Protein AF-A0A520FF09-F1 (afdb_monomer_lite)

Sequence (190 aa):
MNAVQNDHFDSTTARAWGTFTENLHAHLRSLPMRDYITVTAAQASPGERGLRPYIDIAATRDGALVSIASLPSLLYPQAPESVTLDVQLLDFGWLDRGKPVADGSVIDLTRTDSRADAALVAEMVTRAFRELWNVPHPSFLSVWGVAADGAASGPIDLQRGIVGVRSSTAGDGRVDSTPTDPPFDITDVP

Foldseek 3Di:
DDPVVVVVVVVVQVVLLVLLLVLQLVCLLVPDAQKKKKKWFADDDPPCPQLTWIKMWHQHPVRKIKIKTFQQCSNCVPDPCSVVLNVVLVVLPQPAFDDQDPVRDGGIGMDIGHSVCSSSVSVSVSCCVCPSVVRRHCVRMWMWMADNVRPDIGTDDSSDHPPDPPPPPDPDDDPPDDDDDDDDDDDDDD

Structure (mmCIF, N/CA/C/O backbone):
data_AF-A0A520FF09-F1
#
_entry.id   AF-A0A520FF09-F1
#
loop_
_atom_site.group_PDB
_atom_site.id
_atom_site.type_symbol
_atom_site.label_atom_id
_atom_site.label_alt_id
_atom_site.label_comp_id
_atom_site.label_asym_id
_atom_site.label_entity_id
_atom_site.label_seq_id
_atom_site.pdbx_PDB_ins_code
_atom_site.Cartn_x
_atom_site.Cartn_y
_atom_site.Cartn_z
_atom_site.occupancy
_atom_site.B_iso_or_equiv
_atom_site.auth_seq_id
_atom_site.auth_comp_id
_atom_site.auth_asym_id
_atom_site.auth_atom_id
_atom_site.pdbx_PDB_model_num
ATOM 1 N N . MET A 1 1 ? 23.360 -23.225 -12.255 1.00 52.53 1 MET A N 1
ATOM 2 C CA . MET A 1 1 ? 22.331 -23.201 -11.193 1.00 52.53 1 MET A CA 1
ATOM 3 C C . MET A 1 1 ? 21.241 -24.171 -11.605 1.00 52.53 1 MET A C 1
ATOM 5 O O . MET A 1 1 ? 20.800 -24.089 -12.743 1.00 52.53 1 MET A O 1
ATOM 9 N N . ASN A 1 2 ? 20.922 -25.150 -10.756 1.00 64.31 2 ASN A N 1
ATOM 10 C CA . ASN A 1 2 ? 19.998 -26.246 -11.083 1.00 64.31 2 ASN A CA 1
ATOM 11 C C . ASN A 1 2 ? 18.550 -25.863 -10.746 1.00 64.31 2 ASN A C 1
ATOM 13 O O . ASN A 1 2 ? 18.331 -25.179 -9.751 1.00 64.31 2 ASN A O 1
ATOM 17 N N . ALA A 1 3 ? 17.580 -26.363 -11.520 1.00 68.75 3 ALA A N 1
ATOM 18 C CA . ALA A 1 3 ? 16.143 -26.079 -11.376 1.00 68.75 3 ALA A CA 1
ATOM 19 C C . ALA A 1 3 ? 15.621 -26.194 -9.927 1.00 68.75 3 ALA A C 1
ATOM 21 O O . ALA A 1 3 ? 14.926 -25.308 -9.455 1.00 68.75 3 ALA A O 1
ATOM 22 N N . VAL A 1 4 ? 16.088 -27.193 -9.171 1.00 69.38 4 VAL A N 1
ATOM 23 C CA . VAL A 1 4 ? 15.715 -27.414 -7.758 1.00 69.38 4 VAL A CA 1
ATOM 24 C C . VAL A 1 4 ? 16.095 -26.242 -6.834 1.00 69.38 4 VAL A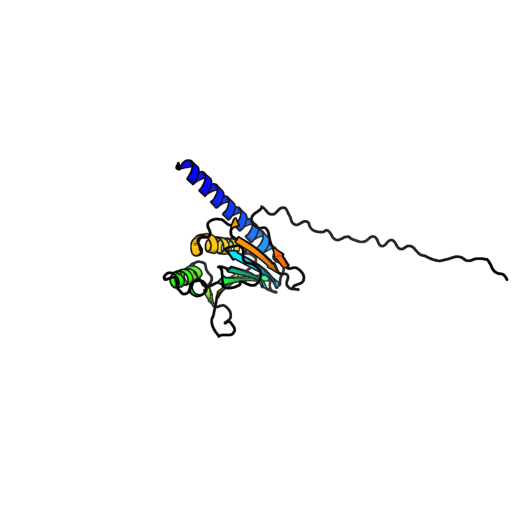 C 1
ATOM 26 O O . VAL A 1 4 ? 15.400 -25.971 -5.858 1.00 69.38 4 VAL A O 1
ATOM 29 N N . GLN A 1 5 ? 17.196 -25.535 -7.116 1.00 64.75 5 GLN A N 1
ATOM 30 C CA . GLN A 1 5 ? 17.595 -24.353 -6.338 1.00 64.75 5 GLN A CA 1
ATOM 31 C C . GLN A 1 5 ? 16.705 -23.144 -6.649 1.00 64.75 5 GLN A C 1
ATOM 33 O O . GLN A 1 5 ? 16.405 -22.378 -5.735 1.00 64.75 5 GLN A O 1
ATOM 38 N N . ASN A 1 6 ? 16.263 -23.003 -7.903 1.00 66.69 6 ASN A N 1
ATOM 39 C CA . ASN A 1 6 ? 15.332 -21.949 -8.306 1.00 66.69 6 ASN A CA 1
ATOM 40 C C . ASN A 1 6 ? 13.947 -22.199 -7.691 1.00 66.69 6 ASN A C 1
ATOM 42 O O . ASN A 1 6 ? 13.410 -21.308 -7.046 1.00 66.69 6 ASN A O 1
ATOM 46 N N . ASP A 1 7 ? 13.445 -23.437 -7.742 1.00 67.50 7 ASP A N 1
ATOM 47 C CA . ASP A 1 7 ? 12.151 -23.804 -7.148 1.00 67.50 7 ASP A CA 1
ATOM 48 C C . ASP A 1 7 ? 12.117 -23.553 -5.627 1.00 67.50 7 ASP A C 1
ATOM 50 O O . ASP A 1 7 ? 11.131 -23.060 -5.071 1.00 67.50 7 ASP A O 1
ATOM 54 N N . HIS A 1 8 ? 13.216 -23.855 -4.924 1.00 70.44 8 HIS A N 1
ATOM 55 C CA . HIS A 1 8 ? 13.315 -23.590 -3.489 1.00 70.44 8 HIS A CA 1
ATOM 56 C C . HIS A 1 8 ? 13.336 -22.086 -3.175 1.00 70.44 8 HIS A C 1
ATOM 58 O O . HIS A 1 8 ? 12.662 -21.642 -2.239 1.00 70.44 8 HIS A O 1
ATOM 64 N N . PHE A 1 9 ? 14.066 -21.297 -3.966 1.00 70.62 9 PHE A N 1
ATOM 65 C CA . PHE A 1 9 ? 14.103 -19.841 -3.832 1.00 70.62 9 PHE A CA 1
ATOM 66 C C . PHE A 1 9 ? 12.728 -19.211 -4.098 1.00 70.62 9 PHE A C 1
ATOM 68 O O . PHE A 1 9 ? 12.257 -18.402 -3.293 1.00 70.62 9 PHE A O 1
ATOM 75 N N . ASP A 1 10 ? 12.046 -19.648 -5.154 1.00 77.31 10 ASP A N 1
ATOM 76 C CA . ASP A 1 10 ? 10.718 -19.162 -5.525 1.00 77.31 10 ASP A CA 1
ATOM 77 C C . ASP A 1 10 ? 9.682 -19.513 -4.450 1.00 77.31 10 ASP A C 1
ATOM 79 O O . ASP A 1 10 ? 8.904 -18.655 -4.031 1.00 77.31 10 ASP A O 1
ATOM 83 N N . SER A 1 11 ? 9.731 -20.733 -3.900 1.00 81.31 11 SER A N 1
ATOM 84 C CA . SER A 1 11 ? 8.848 -21.139 -2.796 1.00 81.31 11 SER A CA 1
ATOM 85 C C . SER A 1 11 ? 9.087 -20.334 -1.510 1.00 81.31 11 SER A C 1
ATOM 87 O O . SER A 1 11 ? 8.140 -19.988 -0.800 1.00 81.31 11 SER A O 1
ATOM 89 N N . THR A 1 12 ? 10.343 -19.983 -1.222 1.00 89.00 12 THR A N 1
ATOM 90 C CA . THR A 1 12 ? 10.709 -19.183 -0.045 1.00 89.00 12 THR A CA 1
ATOM 91 C C . THR A 1 12 ? 10.238 -17.741 -0.204 1.00 89.00 12 THR A C 1
ATOM 93 O O . THR A 1 12 ? 9.636 -17.181 0.712 1.00 89.00 12 THR A O 1
ATOM 96 N N . THR A 1 13 ? 10.438 -17.164 -1.389 1.00 90.56 13 THR A N 1
ATOM 97 C CA . THR A 1 13 ? 9.981 -15.812 -1.727 1.00 90.56 13 THR A CA 1
ATOM 98 C C . THR A 1 13 ? 8.456 -15.720 -1.716 1.00 90.56 13 THR A C 1
ATOM 100 O O . THR A 1 13 ? 7.897 -14.797 -1.124 1.00 90.56 13 THR A O 1
ATOM 103 N N . ALA A 1 14 ? 7.761 -16.708 -2.289 1.00 92.94 14 ALA A N 1
ATOM 104 C CA . ALA A 1 14 ? 6.303 -16.788 -2.247 1.00 92.94 14 ALA A CA 1
ATOM 105 C C . ALA A 1 14 ? 5.779 -16.858 -0.805 1.00 92.94 14 ALA A C 1
ATOM 107 O O . ALA A 1 14 ? 4.838 -16.146 -0.451 1.00 92.94 14 ALA A O 1
ATOM 108 N N . ARG A 1 15 ? 6.428 -17.654 0.054 1.00 94.25 15 ARG A N 1
ATOM 109 C CA . ARG A 1 15 ? 6.084 -17.733 1.478 1.00 94.25 15 ARG A CA 1
ATOM 110 C C . ARG A 1 15 ? 6.292 -16.404 2.197 1.00 94.25 15 ARG A C 1
ATOM 112 O O . ARG A 1 15 ? 5.445 -16.022 2.996 1.00 94.25 15 ARG A O 1
ATOM 119 N N . ALA A 1 16 ? 7.388 -15.699 1.923 1.00 94.88 16 ALA A N 1
ATOM 120 C CA . ALA A 1 16 ? 7.651 -14.398 2.530 1.00 94.88 16 ALA A CA 1
ATOM 121 C C . ALA A 1 16 ? 6.572 -13.369 2.160 1.00 94.88 16 ALA A C 1
ATOM 123 O O . ALA A 1 16 ? 6.078 -12.661 3.038 1.00 94.88 16 ALA A O 1
ATOM 124 N N . TRP A 1 17 ? 6.159 -13.325 0.889 1.00 96.50 17 TRP A N 1
ATOM 125 C CA . TRP A 1 17 ? 5.044 -12.483 0.446 1.00 96.50 17 TRP A CA 1
ATOM 126 C C . TRP A 1 17 ? 3.718 -12.865 1.112 1.00 96.50 17 TRP A C 1
ATOM 128 O O . TRP A 1 17 ? 2.976 -11.975 1.525 1.00 96.50 17 TRP A O 1
ATOM 138 N N . GLY A 1 18 ? 3.443 -14.163 1.274 1.00 96.81 18 GLY A N 1
ATOM 139 C CA . GLY A 1 18 ? 2.276 -14.650 2.018 1.00 96.81 18 GLY A CA 1
ATOM 140 C C . GLY A 1 18 ? 2.260 -14.147 3.463 1.00 96.81 18 GLY A C 1
ATOM 141 O O . GLY A 1 18 ? 1.301 -13.499 3.873 1.00 96.81 18 GLY A O 1
ATOM 142 N N . THR A 1 19 ? 3.365 -14.330 4.194 1.00 96.38 19 THR A N 1
ATOM 143 C CA . THR A 1 19 ? 3.517 -13.838 5.576 1.00 96.38 19 THR A CA 1
ATOM 144 C C . THR A 1 19 ? 3.313 -12.325 5.671 1.00 96.38 19 THR A C 1
ATOM 146 O O . THR A 1 19 ? 2.587 -11.854 6.544 1.00 96.38 19 THR A O 1
ATOM 149 N N . PHE A 1 20 ? 3.924 -11.553 4.765 1.00 97.06 20 PHE A N 1
ATOM 150 C CA . PHE A 1 20 ? 3.745 -10.101 4.726 1.00 97.06 20 PHE A CA 1
ATOM 151 C C . PHE A 1 20 ? 2.273 -9.718 4.521 1.00 97.06 20 PHE A C 1
ATOM 153 O O . PHE A 1 20 ? 1.758 -8.863 5.238 1.00 97.06 20 PHE A O 1
ATOM 160 N N . THR A 1 21 ? 1.585 -10.385 3.589 1.00 97.94 21 THR A N 1
ATOM 161 C CA . THR A 1 21 ? 0.167 -10.134 3.279 1.00 97.94 21 THR A CA 1
ATOM 162 C C . THR A 1 21 ? -0.726 -10.417 4.484 1.00 97.94 21 THR A C 1
ATOM 164 O O . THR A 1 21 ? -1.555 -9.586 4.854 1.00 97.94 21 THR A O 1
ATOM 167 N N . GLU A 1 22 ? -0.542 -11.571 5.128 1.00 97.62 22 GLU A N 1
ATOM 168 C CA . GLU A 1 22 ? -1.314 -11.979 6.307 1.00 97.62 22 GLU A CA 1
ATOM 169 C C . GLU A 1 22 ? -1.114 -11.007 7.474 1.00 97.62 22 GLU A C 1
ATOM 171 O O . GLU A 1 22 ? -2.081 -10.576 8.111 1.00 97.62 22 GLU A O 1
ATOM 176 N N . ASN A 1 23 ? 0.135 -10.611 7.721 1.00 97.31 23 ASN A N 1
ATOM 177 C CA . ASN A 1 23 ? 0.469 -9.664 8.774 1.00 97.31 23 ASN A CA 1
ATOM 178 C C . ASN A 1 23 ? -0.093 -8.266 8.486 1.00 97.31 23 ASN A C 1
ATOM 180 O O . ASN A 1 23 ? -0.628 -7.623 9.391 1.00 97.31 23 ASN A O 1
ATOM 184 N N . LEU A 1 24 ? -0.014 -7.802 7.235 1.00 97.69 24 LEU A N 1
ATOM 185 C CA . LEU A 1 24 ? -0.603 -6.532 6.819 1.00 97.69 24 LEU A CA 1
ATOM 186 C C . LEU A 1 24 ? -2.121 -6.549 7.004 1.00 97.69 24 LEU A C 1
ATOM 188 O O . LEU A 1 24 ? -2.664 -5.629 7.608 1.00 97.69 24 LEU A O 1
ATOM 192 N N . HIS A 1 25 ? -2.805 -7.609 6.572 1.00 97.56 25 HIS A N 1
ATOM 193 C CA . HIS A 1 25 ? -4.241 -7.774 6.796 1.00 97.56 25 HIS A CA 1
ATOM 194 C C . HIS A 1 25 ? -4.589 -7.693 8.289 1.00 97.56 25 HIS A C 1
ATOM 196 O O . HIS A 1 25 ? -5.450 -6.899 8.683 1.00 97.56 25 HIS A O 1
ATOM 202 N N . ALA A 1 26 ? -3.912 -8.477 9.131 1.00 96.50 26 ALA A N 1
ATOM 203 C CA . ALA A 1 26 ? -4.151 -8.470 10.570 1.00 96.50 26 ALA A CA 1
ATOM 204 C C . ALA A 1 26 ? -3.927 -7.075 11.177 1.00 96.50 26 ALA A C 1
ATOM 206 O O . ALA A 1 26 ? -4.746 -6.616 11.976 1.00 96.50 26 ALA A O 1
ATOM 207 N N . HIS A 1 27 ? -2.876 -6.375 10.741 1.00 96.19 27 HIS A N 1
ATOM 208 C CA . HIS A 1 27 ? -2.596 -5.012 11.168 1.00 96.19 27 HIS A CA 1
ATOM 209 C C . HIS A 1 27 ? -3.714 -4.044 10.754 1.00 96.19 27 HIS A C 1
ATOM 211 O O . HIS A 1 27 ? -4.285 -3.381 11.620 1.00 96.19 27 HIS A O 1
ATOM 217 N N . LEU A 1 28 ? -4.102 -4.024 9.473 1.00 96.38 28 LEU A N 1
ATOM 218 C CA . LEU A 1 28 ? -5.152 -3.150 8.932 1.00 96.38 28 LEU A CA 1
ATOM 219 C C . LEU A 1 28 ? -6.512 -3.364 9.605 1.00 96.38 28 LEU A C 1
ATOM 221 O O . LEU A 1 28 ? -7.234 -2.405 9.878 1.00 96.38 28 LEU A O 1
ATOM 225 N N . ARG A 1 29 ? -6.850 -4.614 9.934 1.00 96.06 29 ARG A N 1
ATOM 226 C CA . ARG A 1 29 ? -8.082 -4.949 10.660 1.00 96.06 29 ARG A CA 1
ATOM 227 C C . ARG A 1 29 ? -8.113 -4.328 12.061 1.00 96.06 29 ARG A C 1
ATOM 229 O O . ARG A 1 29 ? -9.187 -3.986 12.554 1.00 96.06 29 ARG A O 1
ATOM 236 N N . SER A 1 30 ? -6.948 -4.195 12.692 1.00 94.31 30 SER A N 1
ATOM 237 C CA . SER A 1 30 ? -6.777 -3.624 14.034 1.00 94.31 30 SER A CA 1
ATOM 238 C C . SER A 1 30 ? -6.332 -2.160 14.052 1.00 94.31 30 SER A C 1
ATOM 240 O O . SER A 1 30 ? -6.184 -1.603 15.137 1.00 94.31 30 SER A O 1
ATOM 242 N N . LEU A 1 31 ? -6.118 -1.541 12.885 1.00 94.38 31 LEU A N 1
ATOM 243 C CA . LEU A 1 31 ? -5.562 -0.194 12.780 1.00 94.38 31 LEU A CA 1
ATOM 244 C C . LEU A 1 31 ? -6.486 0.811 13.496 1.00 94.38 31 LEU A C 1
ATOM 246 O O . LEU A 1 31 ? -7.662 0.923 13.108 1.00 94.38 31 LEU A O 1
ATOM 250 N N . PRO A 1 32 ? -6.003 1.524 14.533 1.00 94.06 32 PRO A N 1
ATOM 251 C CA . PRO A 1 32 ? -6.827 2.473 15.267 1.00 94.06 32 PRO A CA 1
ATOM 252 C C . PRO A 1 32 ? -7.357 3.586 14.363 1.00 94.06 32 PRO A C 1
ATOM 254 O O . PRO A 1 32 ? -6.762 3.940 13.349 1.00 94.06 32 PRO A O 1
ATOM 257 N N . MET A 1 33 ? -8.517 4.143 14.708 1.00 93.88 33 MET A N 1
ATOM 258 C CA . MET A 1 33 ? -9.104 5.238 13.934 1.00 93.88 33 MET A CA 1
ATOM 259 C C . MET A 1 33 ? -8.167 6.443 13.909 1.00 93.88 33 MET A C 1
ATOM 261 O O . MET A 1 33 ? -7.680 6.863 14.955 1.00 93.88 33 MET A O 1
ATOM 265 N N . ARG A 1 34 ? -8.032 7.058 12.731 1.00 92.56 34 ARG A N 1
ATOM 266 C CA . ARG A 1 34 ? -7.169 8.211 12.426 1.00 92.56 34 ARG A CA 1
ATOM 267 C C . ARG A 1 34 ? -5.667 7.914 12.415 1.00 92.56 34 ARG A C 1
ATOM 269 O O . ARG A 1 34 ? -4.910 8.820 12.069 1.00 92.56 34 ARG A O 1
ATOM 276 N N . ASP A 1 35 ? -5.255 6.689 12.723 1.00 94.00 35 ASP A N 1
ATOM 277 C CA . ASP A 1 35 ? -3.884 6.245 12.498 1.00 94.00 35 ASP A CA 1
ATOM 278 C C . ASP A 1 35 ? -3.676 5.948 11.013 1.00 94.00 35 ASP A C 1
ATOM 280 O O . ASP A 1 35 ? -4.619 5.628 10.273 1.00 94.00 35 ASP A O 1
ATOM 284 N N . TYR A 1 36 ? -2.426 6.036 10.575 1.00 94.12 36 TYR A N 1
ATOM 285 C CA . TYR A 1 36 ? -2.040 5.625 9.235 1.00 94.12 36 TYR A CA 1
ATOM 286 C C . TYR A 1 36 ? -0.722 4.867 9.244 1.00 94.12 36 TYR A C 1
ATOM 288 O O . TYR A 1 36 ? 0.112 5.021 10.139 1.00 94.12 36 TYR A O 1
ATOM 296 N N . ILE A 1 37 ? -0.546 4.050 8.213 1.00 95.00 37 ILE A N 1
ATOM 297 C CA . ILE A 1 37 ? 0.721 3.420 7.884 1.00 95.00 37 ILE A CA 1
ATOM 298 C C . ILE A 1 37 ? 1.159 3.835 6.486 1.00 95.00 37 ILE A C 1
ATOM 300 O O . ILE A 1 37 ? 0.330 4.073 5.610 1.00 95.00 37 ILE A O 1
ATOM 304 N N . THR A 1 38 ? 2.463 3.860 6.276 1.00 93.94 38 THR A N 1
ATOM 305 C CA . THR A 1 38 ? 3.088 4.040 4.969 1.00 93.94 38 THR A CA 1
ATOM 306 C C . THR A 1 38 ? 3.937 2.814 4.681 1.00 93.94 38 THR A C 1
ATOM 308 O O . THR A 1 38 ? 4.820 2.475 5.470 1.00 93.94 38 THR A O 1
ATOM 311 N N . VAL A 1 39 ? 3.679 2.153 3.555 1.00 94.12 39 VAL A N 1
ATOM 312 C CA . VAL A 1 39 ? 4.528 1.090 3.009 1.00 94.12 39 VAL A CA 1
ATOM 313 C C . VAL A 1 39 ? 5.371 1.696 1.895 1.00 94.12 39 VAL A C 1
ATOM 315 O O . VAL A 1 39 ? 4.818 2.283 0.970 1.00 94.12 39 VAL A O 1
ATOM 318 N N . THR A 1 40 ? 6.693 1.564 1.960 1.00 91.50 40 THR A N 1
ATOM 319 C CA . THR A 1 40 ? 7.628 2.098 0.953 1.00 91.50 40 THR A CA 1
ATOM 320 C C . THR A 1 40 ? 8.572 1.020 0.444 1.00 91.50 40 THR A C 1
ATOM 322 O O . THR A 1 40 ? 9.027 0.173 1.212 1.00 91.50 40 THR A O 1
ATOM 325 N N . ALA A 1 41 ? 8.888 1.056 -0.853 1.00 86.38 41 ALA A N 1
ATOM 326 C CA . ALA A 1 41 ? 9.915 0.202 -1.445 1.00 86.38 41 ALA A CA 1
ATOM 327 C C . ALA A 1 41 ? 11.307 0.850 -1.363 1.00 86.38 41 ALA A C 1
ATOM 329 O O . ALA A 1 41 ? 11.474 2.025 -1.693 1.00 86.38 41 ALA A O 1
ATOM 330 N N . ALA A 1 42 ? 12.304 0.038 -0.989 1.00 68.94 42 ALA A N 1
ATOM 331 C CA . ALA A 1 42 ? 13.636 0.428 -0.518 1.00 68.94 42 ALA A CA 1
ATOM 332 C C . ALA A 1 42 ? 13.594 1.159 0.838 1.00 68.94 42 ALA A C 1
ATOM 334 O O . ALA A 1 42 ? 12.615 1.821 1.167 1.00 68.94 42 ALA A O 1
ATOM 335 N N . GLN A 1 43 ? 14.648 1.017 1.655 1.00 50.78 43 GLN A N 1
ATOM 336 C CA . GLN A 1 43 ? 14.752 1.733 2.932 1.00 50.78 43 GLN A CA 1
ATOM 337 C C . GLN A 1 43 ? 14.732 3.245 2.667 1.00 50.78 43 GLN A C 1
ATOM 339 O O . GLN A 1 43 ? 15.750 3.821 2.292 1.00 50.78 43 GLN A O 1
ATOM 344 N N . ALA A 1 44 ? 13.567 3.869 2.818 1.00 42.09 44 ALA A N 1
ATOM 345 C CA . ALA A 1 44 ? 13.417 5.313 2.788 1.00 42.09 44 ALA A CA 1
ATOM 346 C C . ALA A 1 44 ? 13.659 5.852 4.198 1.00 42.09 44 ALA A C 1
ATOM 348 O O . ALA A 1 44 ? 13.135 5.311 5.177 1.00 42.09 44 ALA A O 1
ATOM 349 N N . SER A 1 45 ? 14.437 6.925 4.306 1.00 41.16 45 SER A N 1
ATOM 350 C CA . SER A 1 45 ? 14.454 7.701 5.546 1.00 41.16 45 SER A CA 1
ATOM 351 C C . SER A 1 45 ? 13.167 8.535 5.633 1.00 41.16 45 SER A C 1
ATOM 353 O O . SER A 1 45 ? 12.600 8.898 4.595 1.00 41.16 45 SER A O 1
ATOM 355 N N . PRO A 1 46 ? 12.669 8.868 6.840 1.00 43.09 46 PRO A N 1
ATOM 356 C CA . PRO A 1 46 ? 11.534 9.780 6.977 1.00 43.09 46 PRO A CA 1
ATOM 357 C C . PRO A 1 46 ? 11.775 11.087 6.195 1.00 43.09 46 PRO A C 1
ATOM 359 O O . PRO A 1 46 ? 12.807 11.727 6.378 1.00 43.09 46 PRO A O 1
ATOM 362 N N . GLY A 1 47 ? 10.836 11.479 5.323 1.00 47.44 47 GLY A N 1
ATOM 363 C CA . GLY A 1 47 ? 10.907 12.717 4.525 1.00 47.44 47 GLY A CA 1
ATOM 364 C C . GLY A 1 47 ? 11.114 12.540 3.014 1.00 47.44 47 GLY A C 1
ATOM 365 O O . GLY A 1 47 ? 10.941 13.500 2.272 1.00 47.44 47 GLY A O 1
ATOM 366 N N . GLU A 1 48 ? 11.396 11.328 2.527 1.00 50.91 48 GLU A N 1
ATOM 367 C CA . GLU A 1 48 ? 11.614 11.041 1.092 1.00 50.91 48 GLU A CA 1
ATOM 368 C C . GLU A 1 48 ? 10.326 10.643 0.329 1.00 50.91 48 GLU A C 1
ATOM 370 O O . GLU A 1 48 ? 10.366 9.896 -0.655 1.00 50.91 48 GLU A O 1
ATOM 375 N N . ARG A 1 49 ? 9.153 11.121 0.775 1.00 52.75 49 ARG A N 1
ATOM 376 C CA . ARG A 1 49 ? 7.858 10.838 0.122 1.00 52.75 49 ARG A CA 1
ATOM 377 C C . ARG A 1 49 ? 7.894 11.345 -1.327 1.00 52.75 49 ARG A C 1
ATOM 379 O O . ARG A 1 49 ? 8.284 12.481 -1.574 1.00 52.75 49 ARG A O 1
ATOM 386 N N . GLY A 1 50 ? 7.489 10.503 -2.280 1.00 57.25 50 GLY A N 1
ATOM 387 C CA . GLY A 1 50 ? 7.495 10.846 -3.710 1.00 57.25 50 GLY A CA 1
ATOM 388 C C . GLY A 1 50 ? 8.827 10.635 -4.441 1.00 57.25 50 GLY A C 1
ATOM 389 O O . GLY A 1 50 ? 8.918 10.970 -5.615 1.00 57.25 50 GLY A O 1
ATOM 390 N N . LEU A 1 51 ? 9.848 10.057 -3.795 1.00 67.00 51 LEU A N 1
ATOM 391 C CA . LEU A 1 51 ? 11.084 9.617 -4.468 1.00 67.00 51 LEU A CA 1
ATOM 392 C C . LEU A 1 51 ? 11.141 8.101 -4.686 1.00 67.00 51 LEU A C 1
ATOM 394 O O . LEU A 1 51 ? 12.030 7.599 -5.379 1.00 67.00 51 LEU A O 1
ATOM 398 N N . ARG A 1 52 ? 10.230 7.358 -4.057 1.00 79.81 52 ARG A N 1
ATOM 399 C CA . ARG A 1 52 ? 10.136 5.898 -4.096 1.00 79.81 52 ARG A CA 1
ATOM 400 C C . ARG A 1 52 ? 8.669 5.477 -4.173 1.00 79.81 52 ARG A C 1
ATOM 402 O O . ARG A 1 52 ? 7.817 6.243 -3.716 1.00 79.81 52 ARG A O 1
ATOM 409 N N . PRO A 1 53 ? 8.382 4.270 -4.688 1.00 87.94 53 PRO A N 1
ATOM 410 C CA . PRO A 1 53 ? 7.051 3.691 -4.615 1.00 87.94 53 PRO A CA 1
ATOM 411 C C . PRO A 1 53 ? 6.555 3.652 -3.176 1.00 87.94 53 PRO A C 1
ATOM 413 O O . PRO A 1 53 ? 7.256 3.143 -2.293 1.00 87.94 53 PRO A O 1
ATOM 416 N N . TYR A 1 54 ? 5.362 4.194 -2.949 1.00 90.12 54 TYR A N 1
ATOM 417 C CA . TYR A 1 54 ? 4.720 4.174 -1.644 1.00 90.12 54 TYR A CA 1
ATOM 418 C C . TYR A 1 54 ? 3.229 3.876 -1.759 1.00 90.12 54 TYR A C 1
ATOM 420 O O . TYR A 1 54 ? 2.577 4.234 -2.745 1.00 90.12 54 TYR A O 1
ATOM 428 N N . ILE A 1 55 ? 2.699 3.243 -0.713 1.00 94.00 55 ILE A N 1
ATOM 429 C CA . ILE A 1 55 ? 1.267 3.169 -0.455 1.00 94.00 55 ILE A CA 1
ATOM 430 C C . ILE A 1 55 ? 1.008 3.628 0.982 1.00 94.00 55 ILE A C 1
ATOM 432 O O . ILE A 1 55 ? 1.481 2.994 1.927 1.00 94.00 55 ILE A O 1
ATOM 436 N N . ASP A 1 56 ? 0.247 4.709 1.142 1.00 94.06 56 ASP A N 1
ATOM 437 C CA . ASP A 1 56 ? -0.277 5.134 2.442 1.00 94.06 56 ASP A CA 1
ATOM 438 C C . ASP A 1 56 ? -1.633 4.473 2.681 1.00 94.06 56 ASP A C 1
ATOM 440 O O . ASP A 1 56 ? -2.432 4.341 1.757 1.00 94.06 56 ASP A O 1
ATOM 444 N N . ILE A 1 57 ? -1.912 4.064 3.916 1.00 96.50 57 ILE A N 1
ATOM 445 C CA . ILE A 1 57 ? -3.198 3.492 4.315 1.00 96.50 57 ILE A CA 1
ATOM 446 C C . ILE A 1 57 ? -3.605 4.118 5.639 1.00 96.50 57 ILE A C 1
ATOM 448 O O . ILE A 1 57 ? -2.932 3.937 6.651 1.00 96.50 57 ILE A O 1
ATOM 452 N N . ALA A 1 58 ? -4.716 4.844 5.637 1.00 95.75 58 ALA A N 1
ATOM 453 C CA . ALA A 1 58 ? -5.250 5.518 6.807 1.00 95.75 58 ALA A CA 1
ATOM 454 C C . ALA A 1 58 ? -6.590 4.915 7.217 1.00 95.75 58 ALA A C 1
ATOM 456 O O . ALA A 1 58 ? -7.465 4.663 6.385 1.00 95.75 58 ALA A O 1
ATOM 457 N N . ALA A 1 59 ? -6.782 4.743 8.519 1.00 96.12 59 ALA A N 1
ATOM 458 C CA . ALA A 1 59 ? -8.091 4.480 9.079 1.00 96.12 59 ALA A CA 1
ATOM 459 C C . ALA A 1 59 ? -8.830 5.807 9.271 1.00 96.12 59 ALA A C 1
ATOM 461 O O . ALA A 1 59 ? -8.392 6.679 10.016 1.00 96.12 59 ALA A O 1
ATOM 462 N N . THR A 1 60 ? -9.986 5.971 8.648 1.00 94.12 60 THR A N 1
ATOM 463 C CA . THR A 1 60 ? -10.813 7.165 8.843 1.00 94.12 60 THR A CA 1
ATOM 464 C C . THR A 1 60 ? -11.542 7.130 10.192 1.00 94.12 60 THR A C 1
ATOM 466 O O . THR A 1 60 ? -11.545 6.125 10.910 1.00 94.12 60 THR A O 1
ATOM 469 N N . ARG A 1 61 ? -12.185 8.246 10.561 1.00 90.69 61 ARG A N 1
ATOM 470 C CA . ARG A 1 61 ? -12.954 8.364 11.815 1.00 90.69 61 ARG A CA 1
ATOM 471 C C . ARG A 1 61 ? -14.173 7.435 11.859 1.00 90.69 61 ARG A C 1
ATOM 473 O O . ARG A 1 61 ? -14.578 7.023 12.937 1.00 90.69 61 ARG A O 1
ATOM 480 N N . ASP A 1 62 ? -14.756 7.135 10.708 1.00 90.25 62 ASP A N 1
ATOM 481 C CA . ASP A 1 62 ? -15.871 6.204 10.522 1.00 90.25 62 ASP A CA 1
ATOM 482 C C . ASP A 1 62 ? -15.414 4.745 10.337 1.00 90.25 62 ASP A C 1
ATOM 484 O O . ASP A 1 62 ? -16.245 3.852 10.209 1.00 90.25 62 ASP A O 1
ATOM 488 N N . GLY A 1 63 ? -14.104 4.475 10.386 1.00 86.62 63 GLY A N 1
ATOM 489 C CA . GLY A 1 63 ? -13.563 3.117 10.321 1.00 86.62 63 GLY A CA 1
ATOM 490 C C . GLY A 1 63 ? -13.391 2.559 8.905 1.00 86.62 63 GLY A C 1
ATOM 491 O O . GLY A 1 63 ? -13.058 1.383 8.764 1.00 86.62 63 GLY A O 1
ATOM 492 N N . ALA A 1 64 ? -13.547 3.370 7.858 1.00 95.44 64 ALA A N 1
ATOM 493 C CA . ALA A 1 64 ? -13.119 3.008 6.508 1.00 95.44 64 ALA A CA 1
ATOM 494 C C . ALA A 1 64 ? -11.584 3.016 6.398 1.00 95.44 64 ALA A C 1
ATOM 496 O O . ALA A 1 64 ? -10.880 3.625 7.209 1.00 95.44 64 ALA A O 1
ATOM 497 N N . LEU A 1 65 ? -11.049 2.278 5.432 1.00 97.06 65 LEU A N 1
ATOM 498 C CA . LEU A 1 65 ? -9.639 2.307 5.058 1.00 97.06 65 LEU A CA 1
ATOM 499 C C . LEU A 1 65 ? -9.511 3.136 3.784 1.00 97.06 65 LEU A C 1
ATOM 501 O O . LEU A 1 65 ? -10.148 2.830 2.783 1.00 97.06 65 LEU A O 1
ATOM 505 N N . VAL A 1 66 ? -8.690 4.179 3.821 1.00 95.81 66 VAL A N 1
ATOM 506 C CA . VAL A 1 66 ? -8.329 4.953 2.631 1.00 95.81 66 VAL A CA 1
ATOM 507 C C . VAL A 1 66 ? -6.896 4.607 2.285 1.00 95.81 66 VAL A C 1
ATOM 509 O O . VAL A 1 66 ? -6.004 4.845 3.097 1.00 95.81 66 VAL A O 1
ATOM 512 N N . SER A 1 67 ? -6.682 4.045 1.098 1.00 95.38 67 SER A N 1
ATOM 513 C CA . SER A 1 67 ? -5.349 3.763 0.573 1.00 95.38 67 SER A CA 1
ATOM 514 C C . SER A 1 67 ? -4.981 4.735 -0.545 1.00 95.38 67 SER A C 1
ATOM 516 O O . SER A 1 67 ? -5.839 5.153 -1.323 1.00 95.38 67 SER A O 1
ATOM 518 N N . ILE A 1 68 ? -3.707 5.111 -0.603 1.00 93.44 68 ILE A N 1
ATOM 519 C CA . ILE A 1 68 ? -3.157 6.114 -1.515 1.00 93.44 68 ILE A CA 1
ATOM 520 C C . ILE A 1 68 ? -1.884 5.540 -2.130 1.00 93.44 68 ILE A C 1
ATOM 522 O O . ILE A 1 68 ? -0.915 5.327 -1.408 1.00 93.44 68 ILE A O 1
ATOM 526 N N . ALA A 1 69 ? -1.878 5.295 -3.436 1.00 93.00 69 ALA A N 1
ATOM 527 C CA . ALA A 1 69 ? -0.746 4.744 -4.172 1.00 93.00 69 ALA A CA 1
ATOM 528 C C . ALA A 1 69 ? -0.061 5.822 -5.020 1.00 93.00 69 ALA A C 1
ATOM 530 O O . ALA A 1 69 ? -0.712 6.540 -5.780 1.00 93.00 69 ALA A O 1
ATOM 531 N N . SER A 1 70 ? 1.264 5.913 -4.919 1.00 89.75 70 SER A N 1
ATOM 532 C CA . SER A 1 70 ? 2.080 6.830 -5.721 1.00 89.75 70 SER A CA 1
ATOM 533 C C . SER A 1 70 ? 2.005 6.530 -7.218 1.00 89.75 70 SER A C 1
ATOM 535 O O . SER A 1 70 ? 2.128 5.364 -7.589 1.00 89.75 70 SER A O 1
ATOM 537 N N . LEU A 1 71 ? 1.918 7.556 -8.071 1.00 87.38 71 LEU A N 1
ATOM 538 C CA . LEU A 1 71 ? 1.955 7.392 -9.531 1.00 87.38 71 LEU A CA 1
ATOM 539 C C . LEU A 1 71 ? 3.384 7.120 -10.055 1.00 87.38 71 LEU A C 1
ATOM 541 O O . LEU A 1 71 ? 4.265 7.974 -9.888 1.00 87.38 71 LEU A O 1
ATOM 545 N N . PRO A 1 72 ? 3.639 5.978 -10.726 1.00 81.56 72 PRO A N 1
ATOM 546 C CA . PRO A 1 72 ? 4.898 5.696 -11.415 1.00 81.56 72 PRO A CA 1
ATOM 547 C C . PRO A 1 72 ? 5.394 6.808 -12.348 1.00 81.56 72 PRO A C 1
ATOM 549 O O . PRO A 1 72 ? 6.594 7.082 -12.351 1.00 81.56 72 PRO A O 1
ATOM 552 N N . SER A 1 73 ? 4.513 7.475 -13.101 1.00 81.06 73 SER A N 1
ATOM 553 C CA . SER A 1 73 ? 4.877 8.583 -14.012 1.00 81.06 73 SER A CA 1
ATOM 554 C C . SER A 1 73 ? 5.530 9.777 -13.330 1.00 81.06 73 SER A C 1
ATOM 556 O O . SER A 1 73 ? 6.290 10.511 -13.961 1.00 81.06 73 SER A O 1
ATOM 558 N N . LEU A 1 74 ? 5.298 9.953 -12.033 1.00 79.44 74 LEU A N 1
ATOM 559 C CA . LEU A 1 74 ? 5.898 11.038 -11.265 1.00 79.44 74 LEU A CA 1
ATOM 560 C C . LEU A 1 74 ? 7.158 10.610 -10.529 1.00 79.44 74 LEU A C 1
ATOM 562 O O . LEU A 1 74 ? 8.063 11.420 -10.348 1.00 79.44 74 LEU A O 1
ATOM 566 N N . LEU A 1 75 ? 7.242 9.335 -10.152 1.00 77.56 75 LEU A N 1
ATOM 567 C CA . LEU A 1 75 ? 8.462 8.755 -9.594 1.00 77.56 75 LEU A CA 1
ATOM 568 C C . LEU A 1 75 ? 9.552 8.599 -10.662 1.00 77.56 75 LEU A C 1
ATOM 570 O O . LEU A 1 75 ? 10.736 8.786 -10.383 1.00 77.56 75 LEU A O 1
ATOM 574 N N . TYR A 1 76 ? 9.147 8.264 -11.889 1.00 73.62 76 TYR A N 1
ATOM 575 C CA . TYR A 1 76 ? 10.033 7.924 -12.997 1.00 73.62 76 TYR A CA 1
ATOM 576 C C . TYR A 1 76 ? 9.620 8.650 -14.290 1.00 73.62 76 TYR A C 1
ATOM 578 O O . TYR A 1 76 ? 9.310 8.001 -15.290 1.00 73.62 76 TYR A O 1
ATOM 586 N N . PRO A 1 77 ? 9.660 9.996 -14.333 1.00 73.38 77 PRO A N 1
ATOM 587 C CA . PRO A 1 77 ? 9.135 10.779 -15.460 1.00 73.38 77 PRO A CA 1
ATOM 588 C C . PRO A 1 77 ? 9.887 10.568 -16.780 1.00 73.38 77 PRO A C 1
ATOM 590 O O . PRO A 1 77 ? 9.399 10.939 -17.842 1.00 73.38 77 PRO A O 1
ATOM 593 N N . GLN A 1 78 ? 11.090 9.991 -16.724 1.00 75.88 78 GLN A N 1
ATOM 594 C CA . GLN A 1 78 ? 11.902 9.669 -17.899 1.00 75.88 78 GLN A CA 1
ATOM 595 C C . GLN A 1 78 ? 11.762 8.201 -18.337 1.00 75.88 78 GLN A C 1
ATOM 597 O O . GLN A 1 78 ? 12.335 7.819 -19.355 1.00 75.88 78 GLN A O 1
ATOM 602 N N . ALA A 1 79 ? 11.035 7.368 -17.579 1.00 73.00 79 ALA A N 1
ATOM 603 C CA . ALA A 1 79 ? 10.815 5.967 -17.922 1.00 73.00 79 ALA A CA 1
ATOM 604 C C . ALA A 1 79 ? 9.670 5.852 -18.949 1.00 73.00 79 ALA A C 1
ATOM 606 O O . ALA A 1 79 ? 8.551 6.290 -18.652 1.00 73.00 79 ALA A O 1
ATOM 607 N N . PRO A 1 80 ? 9.912 5.262 -20.137 1.00 70.94 80 PRO A N 1
ATOM 608 C CA . PRO A 1 80 ? 8.912 5.166 -21.204 1.00 70.94 80 PRO A CA 1
ATOM 609 C C . PRO A 1 80 ? 7.636 4.427 -20.785 1.00 70.94 80 PRO A C 1
ATOM 611 O O . PRO A 1 80 ? 6.543 4.789 -21.216 1.00 70.94 80 PRO A O 1
ATOM 614 N N . GLU A 1 81 ? 7.757 3.411 -19.929 1.00 78.69 81 GLU A N 1
ATOM 615 C CA . GLU A 1 81 ? 6.629 2.607 -19.449 1.00 78.69 81 GLU A CA 1
ATOM 616 C C . GLU A 1 81 ? 5.822 3.243 -18.309 1.00 78.69 81 GLU A C 1
ATOM 618 O O . GLU A 1 81 ? 4.782 2.708 -17.929 1.00 78.69 81 GLU A O 1
ATOM 623 N N . SER A 1 82 ? 6.250 4.379 -17.760 1.00 77.19 82 SER A N 1
ATOM 624 C CA . SER A 1 82 ? 5.675 4.917 -16.522 1.00 77.19 82 SER A CA 1
ATOM 625 C C . SER A 1 82 ? 4.174 5.240 -16.621 1.00 77.19 82 SER A C 1
ATOM 627 O O . SER A 1 82 ? 3.417 4.911 -15.715 1.00 77.19 82 SER A O 1
ATOM 629 N N . VAL A 1 83 ? 3.707 5.746 -17.768 1.00 79.88 83 VAL A N 1
ATOM 630 C CA . VAL A 1 83 ? 2.270 5.965 -18.041 1.00 79.88 83 VAL A CA 1
ATOM 631 C C . VAL A 1 83 ? 1.492 4.646 -18.142 1.00 79.88 83 VAL A C 1
ATOM 633 O O . VAL A 1 83 ? 0.323 4.581 -17.777 1.00 79.88 83 VAL A O 1
ATOM 636 N N . THR A 1 84 ? 2.125 3.571 -18.617 1.00 83.62 84 THR A N 1
ATOM 637 C CA . THR A 1 84 ? 1.488 2.242 -18.658 1.00 83.62 84 THR A CA 1
ATOM 638 C C . THR A 1 84 ? 1.340 1.670 -17.249 1.00 83.62 84 THR A C 1
ATOM 640 O O . THR A 1 84 ? 0.316 1.069 -16.935 1.00 83.62 84 THR A O 1
ATOM 643 N N . LEU A 1 85 ? 2.326 1.899 -16.380 1.00 80.94 85 LEU A N 1
ATOM 644 C CA . LEU A 1 85 ? 2.264 1.496 -14.975 1.00 80.94 85 LEU A CA 1
ATOM 645 C C . LEU A 1 85 ? 1.191 2.285 -14.199 1.00 80.94 85 LEU A C 1
ATOM 647 O O . LEU A 1 85 ? 0.499 1.706 -13.365 1.00 80.94 85 LEU A O 1
ATOM 651 N N . ASP A 1 86 ? 0.980 3.568 -14.514 1.00 85.38 86 ASP A N 1
ATOM 652 C CA . ASP A 1 86 ? -0.150 4.341 -13.974 1.00 85.38 86 ASP A CA 1
ATOM 653 C C . 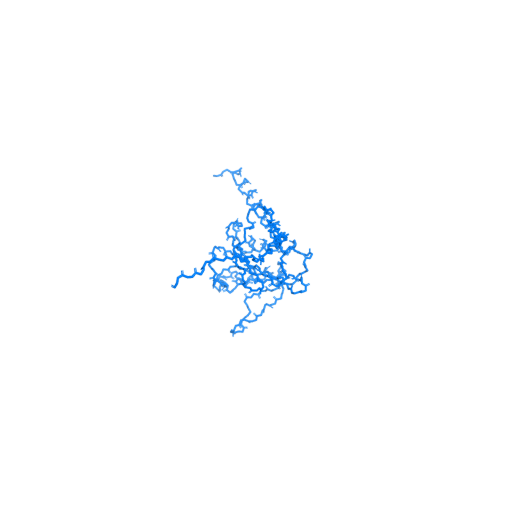ASP A 1 86 ? -1.503 3.706 -14.341 1.00 85.38 86 ASP A C 1
ATOM 655 O O . ASP A 1 86 ? -2.398 3.624 -13.503 1.00 85.38 86 ASP A O 1
ATOM 659 N N . VAL A 1 87 ? -1.660 3.226 -15.582 1.00 84.81 87 VAL A N 1
ATOM 660 C CA . VAL A 1 87 ? -2.885 2.530 -16.015 1.00 84.81 87 VAL A CA 1
ATOM 661 C C . VAL A 1 87 ? -3.057 1.210 -15.266 1.00 84.81 87 VAL A C 1
ATOM 663 O O . VAL A 1 87 ? -4.161 0.904 -14.828 1.00 84.81 87 VAL A O 1
ATOM 666 N N . GLN A 1 88 ? -1.979 0.456 -15.044 1.00 85.12 88 GLN A N 1
ATOM 667 C CA . GLN A 1 88 ? -2.053 -0.791 -14.279 1.00 85.12 88 GLN A CA 1
ATOM 668 C C . GLN A 1 88 ? -2.506 -0.566 -12.828 1.00 85.12 88 GLN A C 1
ATOM 670 O O . GLN A 1 88 ? -3.213 -1.412 -12.288 1.00 85.12 88 GLN A O 1
ATOM 675 N N . LEU A 1 89 ? -2.188 0.571 -12.193 1.00 85.69 89 LEU A N 1
ATOM 676 C CA . LEU A 1 89 ? -2.744 0.903 -10.869 1.00 85.69 89 LEU A CA 1
ATOM 677 C C . LEU A 1 89 ? -4.279 0.972 -10.866 1.00 85.69 89 LEU A C 1
ATOM 679 O O . LEU A 1 89 ? -4.898 0.599 -9.864 1.00 85.69 89 LEU A O 1
ATOM 683 N N . LEU A 1 90 ? -4.888 1.396 -11.979 1.00 86.12 90 LEU A N 1
ATOM 684 C CA . LEU A 1 90 ? -6.344 1.387 -12.142 1.00 86.12 90 LEU A CA 1
ATOM 685 C C . LEU A 1 90 ? -6.874 -0.053 -12.144 1.00 86.12 90 LEU A C 1
ATOM 687 O O . LEU A 1 90 ? -7.857 -0.336 -11.462 1.00 86.12 90 LEU A O 1
ATOM 691 N N . ASP A 1 91 ? -6.186 -0.969 -12.832 1.00 85.19 91 ASP A N 1
ATOM 692 C CA . ASP A 1 91 ? -6.535 -2.398 -12.866 1.00 85.19 91 ASP A CA 1
ATOM 693 C C . ASP A 1 91 ? -6.382 -3.066 -11.489 1.00 85.19 91 ASP A C 1
ATOM 695 O O . ASP A 1 91 ? -7.130 -3.986 -11.152 1.00 85.19 91 ASP A O 1
ATOM 699 N N . PHE A 1 92 ? -5.448 -2.583 -10.661 1.00 80.38 92 PHE A N 1
ATOM 700 C CA . PHE A 1 92 ? -5.335 -2.993 -9.259 1.00 80.38 92 PHE A CA 1
ATOM 701 C C . PHE A 1 92 ? -6.449 -2.424 -8.373 1.00 80.38 92 PHE A C 1
ATOM 703 O O . PHE A 1 92 ? -6.695 -2.982 -7.308 1.00 80.38 92 PHE A O 1
ATOM 710 N N . GLY A 1 93 ? -7.154 -1.374 -8.805 1.00 84.00 93 GLY A N 1
ATOM 711 C CA . GLY A 1 93 ? -8.351 -0.854 -8.144 1.00 84.00 93 GLY A CA 1
ATOM 712 C C . GLY A 1 93 ? -8.198 0.512 -7.473 1.00 84.00 93 GLY A C 1
ATOM 713 O O . GLY A 1 93 ? -9.132 0.923 -6.779 1.00 84.00 93 GLY A O 1
ATOM 714 N N . TRP A 1 94 ? -7.078 1.218 -7.665 1.00 90.19 94 TRP A N 1
ATOM 715 C CA . TRP A 1 94 ? -6.946 2.629 -7.278 1.00 90.19 94 TRP A CA 1
ATOM 716 C C . TRP A 1 94 ? -7.523 3.516 -8.374 1.00 90.19 94 TRP A C 1
ATOM 718 O O . TRP A 1 94 ? -6.851 3.810 -9.353 1.00 90.19 94 TRP A O 1
ATOM 728 N N . LEU A 1 95 ? -8.790 3.901 -8.231 1.00 86.88 95 LEU A N 1
ATOM 729 C CA . LEU A 1 95 ? -9.566 4.512 -9.317 1.00 86.88 95 LEU A CA 1
ATOM 730 C C . LEU A 1 95 ? -9.699 6.032 -9.192 1.00 86.88 95 LEU A C 1
ATOM 732 O O . LEU A 1 95 ? -9.893 6.719 -10.196 1.00 86.88 95 LEU A O 1
ATOM 736 N N . ASP A 1 96 ? -9.600 6.560 -7.974 1.00 88.44 96 ASP A N 1
ATOM 737 C CA . ASP A 1 96 ? -9.849 7.970 -7.704 1.00 88.44 96 ASP A CA 1
ATOM 738 C C . ASP A 1 96 ? -8.550 8.770 -7.722 1.00 88.44 96 ASP A C 1
ATOM 740 O O . ASP A 1 96 ? -7.494 8.290 -7.321 1.00 88.44 96 ASP A O 1
ATOM 744 N N . ARG A 1 97 ? -8.616 10.029 -8.152 1.00 84.94 97 ARG A N 1
ATOM 745 C CA . ARG A 1 97 ? -7.469 10.940 -8.072 1.00 84.94 97 ARG A CA 1
ATOM 746 C C . ARG A 1 97 ? -7.319 11.449 -6.647 1.00 84.94 97 ARG A C 1
ATOM 748 O O . ARG A 1 97 ? -8.295 11.915 -6.057 1.00 84.94 97 ARG A O 1
ATOM 755 N N . GLY A 1 98 ? -6.098 11.417 -6.126 1.00 82.69 98 GLY A N 1
ATOM 756 C CA . GLY A 1 98 ? -5.812 12.030 -4.841 1.00 82.69 98 GLY A CA 1
ATOM 757 C C . GLY A 1 98 ? -5.871 13.552 -4.874 1.00 82.69 98 GLY A C 1
ATOM 758 O O . GLY A 1 98 ? -6.186 14.192 -5.885 1.00 82.69 98 GLY A O 1
ATOM 759 N N . LYS A 1 99 ? -5.594 14.155 -3.718 1.00 81.94 99 LYS A N 1
ATOM 760 C CA . LYS A 1 99 ? -5.646 15.611 -3.581 1.00 81.94 99 LYS A CA 1
ATOM 761 C C . LYS A 1 99 ? -4.483 16.248 -4.349 1.00 81.94 99 LYS A C 1
ATOM 763 O O . LYS A 1 99 ? -3.353 15.788 -4.196 1.00 81.94 99 LYS A O 1
ATOM 768 N N . PRO A 1 100 ? -4.728 17.329 -5.110 1.00 78.75 100 PRO A N 1
ATOM 769 C CA . PRO A 1 100 ? -3.648 18.087 -5.722 1.00 78.75 100 PRO A CA 1
ATOM 770 C C . PRO A 1 100 ? -2.646 18.584 -4.675 1.00 78.75 100 PRO A C 1
ATOM 772 O O . PRO A 1 100 ? -3.044 19.045 -3.600 1.00 78.75 10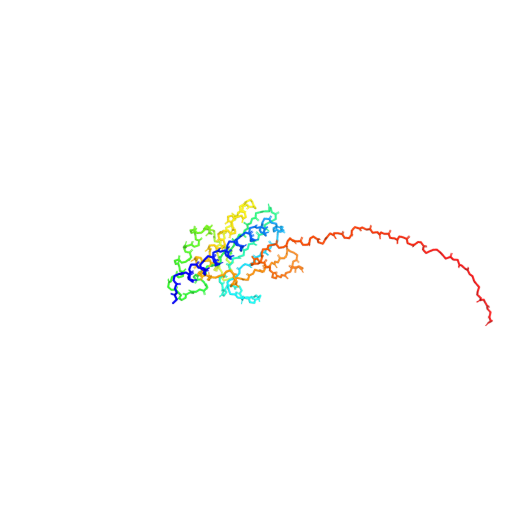0 PRO A O 1
ATOM 775 N N . VAL A 1 101 ? -1.354 18.513 -4.994 1.00 79.06 101 VAL A N 1
ATOM 776 C CA . VAL A 1 101 ? -0.296 19.142 -4.194 1.00 79.06 101 VAL A CA 1
ATOM 777 C C . VAL A 1 101 ? -0.253 20.653 -4.454 1.00 79.06 101 VAL A C 1
ATOM 779 O O . VAL A 1 101 ? -1.051 21.188 -5.221 1.00 79.06 101 VAL A O 1
ATOM 782 N N . ALA A 1 102 ? 0.662 21.366 -3.790 1.00 75.81 102 ALA A N 1
ATOM 783 C CA . ALA A 1 102 ? 0.717 22.832 -3.800 1.00 75.81 102 ALA A CA 1
ATOM 784 C C . ALA A 1 102 ? 0.818 23.462 -5.204 1.00 75.81 102 ALA A C 1
ATOM 786 O O . ALA A 1 102 ? 0.361 24.586 -5.395 1.00 75.81 102 ALA A O 1
ATOM 787 N N . ASP A 1 103 ? 1.387 22.749 -6.178 1.00 78.12 103 ASP A N 1
ATOM 788 C CA . ASP A 1 103 ? 1.507 23.197 -7.571 1.00 78.12 103 ASP A CA 1
ATOM 789 C C . ASP A 1 103 ? 0.294 22.837 -8.457 1.00 78.12 103 ASP A C 1
ATOM 791 O O . ASP A 1 103 ? 0.272 23.172 -9.640 1.00 78.12 103 ASP A O 1
ATOM 795 N N . GLY A 1 104 ? -0.730 22.185 -7.895 1.00 74.94 104 GLY A N 1
ATOM 796 C CA . GLY A 1 104 ? -1.935 21.749 -8.601 1.00 74.94 104 GLY A CA 1
ATOM 797 C C . GLY A 1 104 ? -1.846 20.357 -9.239 1.00 74.94 104 GLY A C 1
ATOM 798 O O . GLY A 1 104 ? -2.849 19.879 -9.773 1.00 74.94 104 GLY A O 1
ATOM 799 N N . SER A 1 105 ? -0.700 19.678 -9.163 1.00 77.38 105 SER A N 1
ATOM 800 C CA . SER A 1 105 ? -0.519 18.325 -9.702 1.00 77.38 105 SER A CA 1
ATOM 801 C C . SER A 1 105 ? -1.139 17.269 -8.785 1.00 77.38 105 SER A C 1
ATOM 803 O O . SER A 1 105 ? -1.034 17.348 -7.564 1.00 77.38 105 SER A O 1
ATOM 805 N N . VAL A 1 106 ? -1.760 16.239 -9.360 1.00 80.81 106 VAL A N 1
ATOM 806 C CA . VAL A 1 106 ? -2.180 15.041 -8.613 1.00 80.81 106 VAL A CA 1
ATOM 807 C C . VAL A 1 106 ? -1.043 14.039 -8.663 1.00 80.81 106 VAL A C 1
ATOM 809 O O . VAL A 1 106 ? -0.636 13.673 -9.766 1.00 80.81 106 VAL A O 1
ATOM 812 N N . ILE A 1 107 ? -0.557 13.603 -7.496 1.00 81.25 107 ILE A N 1
ATOM 813 C CA . ILE A 1 107 ? 0.630 12.742 -7.419 1.00 81.25 107 ILE A CA 1
ATOM 814 C C . ILE A 1 107 ? 0.370 11.270 -7.101 1.00 81.25 107 ILE A C 1
ATOM 816 O O . ILE A 1 107 ? 1.290 10.448 -7.093 1.00 81.25 107 ILE A O 1
ATOM 820 N N . ASP A 1 108 ? -0.885 10.946 -6.831 1.00 87.56 108 ASP A N 1
ATOM 821 C CA . ASP A 1 108 ? -1.301 9.649 -6.341 1.00 87.56 108 ASP A CA 1
ATOM 822 C C . ASP A 1 108 ? -2.743 9.322 -6.756 1.00 87.56 108 ASP A C 1
ATOM 824 O O . ASP A 1 108 ? -3.540 10.186 -7.148 1.00 87.56 108 ASP A O 1
ATOM 828 N N . LEU A 1 109 ? -3.051 8.029 -6.700 1.00 91.25 109 LEU A N 1
ATOM 829 C CA . LEU A 1 109 ? -4.397 7.496 -6.846 1.00 91.25 109 LEU A CA 1
ATOM 830 C C . LEU A 1 109 ? -4.877 6.976 -5.499 1.00 91.25 109 LEU A C 1
ATOM 832 O O . LEU A 1 109 ? -4.098 6.469 -4.694 1.00 91.25 109 LEU A O 1
ATOM 836 N N . THR A 1 110 ? -6.172 7.089 -5.254 1.00 93.75 110 THR A N 1
ATOM 837 C CA . THR A 1 110 ? -6.799 6.740 -3.987 1.00 93.75 110 THR A CA 1
ATOM 838 C C . THR A 1 110 ? -7.881 5.696 -4.173 1.00 93.75 110 THR A C 1
ATOM 840 O O . THR A 1 110 ? -8.471 5.554 -5.246 1.00 93.75 110 THR A O 1
ATOM 843 N N . ARG A 1 111 ? -8.141 4.964 -3.097 1.00 94.44 111 ARG A N 1
ATOM 844 C CA . ARG A 1 111 ? -9.226 4.000 -2.988 1.00 94.44 111 ARG A CA 1
ATOM 845 C C . ARG A 1 111 ? -9.755 4.010 -1.561 1.00 94.44 111 ARG A C 1
ATOM 847 O O . ARG A 1 111 ? -8.973 4.141 -0.619 1.00 94.44 111 ARG A O 1
ATOM 854 N N . THR A 1 112 ? -11.067 3.864 -1.409 1.00 95.25 112 THR A N 1
ATOM 855 C CA . THR A 1 112 ? -11.715 3.723 -0.102 1.00 95.25 112 THR A CA 1
ATOM 856 C C . THR A 1 112 ? -12.380 2.358 -0.000 1.00 95.25 112 THR A C 1
ATOM 858 O O . THR A 1 112 ? -13.170 1.991 -0.866 1.00 95.25 112 THR A O 1
ATOM 861 N N . ASP A 1 113 ? -12.090 1.639 1.076 1.00 96.00 113 ASP A N 1
ATOM 862 C CA . ASP A 1 113 ? -12.609 0.305 1.362 1.00 96.00 113 ASP A CA 1
ATOM 863 C C . ASP A 1 113 ? -13.189 0.247 2.780 1.00 96.00 113 ASP A C 1
ATOM 865 O O . ASP A 1 113 ? -12.840 1.043 3.660 1.00 96.00 113 ASP A O 1
ATOM 869 N N . SER A 1 114 ? -14.081 -0.710 3.039 1.00 95.50 114 SER A N 1
ATOM 870 C CA . SER A 1 114 ? -14.545 -0.948 4.405 1.00 95.50 114 SER A CA 1
ATOM 871 C C . SER A 1 114 ? -13.461 -1.663 5.221 1.00 95.50 114 SER A C 1
ATOM 873 O O . SER A 1 114 ? -12.570 -2.315 4.676 1.00 95.50 114 SER A O 1
ATOM 875 N N . ARG A 1 115 ? -13.544 -1.626 6.559 1.00 94.50 115 ARG A N 1
ATOM 876 C CA . ARG A 1 115 ? -12.632 -2.434 7.391 1.00 94.50 115 ARG A CA 1
ATOM 877 C C . ARG A 1 115 ? -12.780 -3.940 7.157 1.00 94.50 115 ARG A C 1
ATOM 879 O O . ARG A 1 115 ? -11.833 -4.684 7.394 1.00 94.50 115 ARG A O 1
ATOM 886 N N . ALA A 1 116 ? -13.960 -4.395 6.733 1.00 95.00 116 ALA A N 1
ATOM 887 C CA . ALA A 1 116 ? -14.188 -5.806 6.437 1.00 95.00 116 ALA A CA 1
ATOM 888 C C . ALA A 1 116 ? -13.363 -6.272 5.225 1.00 95.00 116 ALA A C 1
ATOM 890 O O . ALA A 1 116 ? -12.994 -7.441 5.159 1.00 95.00 116 ALA A O 1
ATOM 891 N N . ASP A 1 117 ? -12.990 -5.344 4.341 1.00 96.38 117 ASP A N 1
ATOM 892 C CA . ASP A 1 117 ? -12.197 -5.599 3.138 1.00 96.38 117 ASP A CA 1
ATOM 893 C C . ASP A 1 117 ? -10.680 -5.503 3.393 1.00 96.38 117 ASP A C 1
ATOM 895 O O . ASP A 1 117 ? -9.887 -5.501 2.455 1.00 96.38 117 ASP A O 1
ATOM 899 N N . ALA A 1 118 ? -10.230 -5.448 4.654 1.00 96.75 118 ALA A N 1
ATOM 900 C CA . ALA A 1 118 ? -8.809 -5.317 4.997 1.00 96.75 118 ALA A CA 1
ATOM 901 C C . ALA A 1 118 ? -7.916 -6.406 4.365 1.00 96.75 118 ALA A C 1
ATOM 903 O O . ALA A 1 118 ? -6.758 -6.137 4.047 1.00 96.75 118 ALA A O 1
ATOM 904 N N . ALA A 1 119 ? -8.447 -7.617 4.160 1.00 97.06 119 ALA A N 1
ATOM 905 C CA . ALA A 1 119 ? -7.748 -8.687 3.447 1.00 97.06 119 ALA A CA 1
ATOM 906 C C . ALA A 1 119 ? -7.508 -8.330 1.970 1.00 97.06 119 ALA A C 1
ATOM 908 O O . ALA A 1 119 ? -6.382 -8.442 1.491 1.00 97.06 119 ALA A O 1
ATOM 909 N N . LEU A 1 120 ? -8.537 -7.820 1.283 1.00 95.50 120 LEU A N 1
ATOM 910 C CA . LEU A 1 120 ? -8.441 -7.365 -0.105 1.00 95.50 120 LEU A CA 1
ATOM 911 C C . LEU A 1 120 ? -7.422 -6.227 -0.237 1.00 95.50 120 LEU A C 1
ATOM 913 O O . LEU A 1 120 ? -6.567 -6.265 -1.118 1.00 95.50 120 LEU A O 1
ATOM 917 N N . VAL A 1 121 ? -7.467 -5.248 0.673 1.00 96.00 121 VAL A N 1
ATOM 918 C CA . VAL A 1 121 ? -6.505 -4.134 0.688 1.00 96.00 121 VAL A CA 1
ATOM 919 C C . VAL A 1 121 ? -5.072 -4.652 0.856 1.00 96.00 121 VAL A C 1
ATOM 921 O O . VAL A 1 121 ? -4.174 -4.222 0.134 1.00 96.00 121 VAL A O 1
ATOM 924 N N . ALA 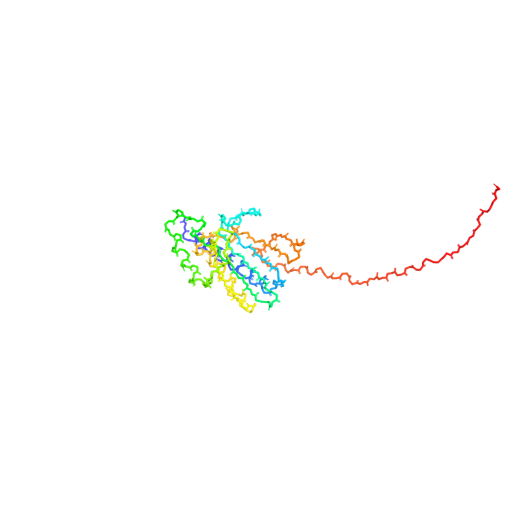A 1 122 ? -4.838 -5.603 1.765 1.00 97.38 122 ALA A N 1
ATOM 925 C CA . ALA A 1 122 ? -3.509 -6.176 1.980 1.00 97.38 122 ALA A CA 1
ATOM 926 C C . ALA A 1 122 ? -2.983 -6.947 0.755 1.00 97.38 122 ALA A C 1
ATOM 928 O O . ALA A 1 122 ? -1.804 -6.826 0.405 1.00 97.38 122 ALA A O 1
ATOM 929 N N . GLU A 1 123 ? -3.848 -7.709 0.082 1.00 96.19 123 GLU A N 1
ATOM 930 C CA . GLU A 1 123 ? -3.514 -8.399 -1.167 1.00 96.19 123 GLU A CA 1
ATOM 931 C C . GLU A 1 123 ? -3.175 -7.406 -2.279 1.00 96.19 123 GLU A C 1
ATOM 933 O O . GLU A 1 123 ? -2.149 -7.555 -2.943 1.00 96.19 123 GLU A O 1
ATOM 938 N N . MET A 1 124 ? -3.984 -6.360 -2.450 1.00 95.50 124 MET A N 1
ATOM 939 C CA . MET A 1 124 ? -3.744 -5.308 -3.438 1.00 95.50 124 MET A CA 1
ATOM 940 C C . MET A 1 124 ? -2.397 -4.618 -3.228 1.00 95.50 124 MET A C 1
ATOM 942 O O . MET A 1 124 ? -1.610 -4.506 -4.166 1.00 95.50 124 MET A O 1
ATOM 946 N N . VAL A 1 125 ? -2.104 -4.198 -1.994 1.00 95.75 125 VAL A N 1
ATOM 947 C CA . VAL A 1 125 ? -0.824 -3.571 -1.627 1.00 95.75 125 VAL A CA 1
ATOM 948 C C . VAL A 1 125 ? 0.337 -4.502 -1.960 1.00 95.75 125 VAL A C 1
ATOM 950 O O . VAL A 1 125 ? 1.311 -4.094 -2.593 1.00 95.75 125 VAL A O 1
ATOM 953 N N . THR A 1 126 ? 0.216 -5.772 -1.578 1.00 95.88 126 THR A N 1
ATOM 954 C CA . THR A 1 126 ? 1.249 -6.775 -1.836 1.00 95.88 126 THR A CA 1
ATOM 955 C C . THR A 1 126 ? 1.487 -6.965 -3.328 1.00 95.88 126 THR A C 1
ATOM 957 O O . THR A 1 126 ? 2.634 -6.960 -3.778 1.00 95.88 126 THR A O 1
ATOM 960 N N . ARG A 1 127 ? 0.416 -7.106 -4.112 1.00 94.06 127 ARG A N 1
ATOM 961 C CA . ARG A 1 127 ? 0.531 -7.281 -5.558 1.00 94.06 127 ARG A CA 1
ATOM 962 C C . ARG A 1 127 ? 1.084 -6.037 -6.239 1.00 94.06 127 ARG A C 1
ATOM 964 O O . ARG A 1 127 ? 1.914 -6.193 -7.120 1.00 94.06 127 ARG A O 1
ATOM 971 N N . ALA A 1 128 ? 0.731 -4.830 -5.806 1.00 93.06 128 ALA A N 1
ATOM 972 C CA . ALA A 1 128 ? 1.315 -3.612 -6.360 1.00 93.06 128 ALA A CA 1
ATOM 973 C C . ALA A 1 128 ? 2.844 -3.590 -6.165 1.00 93.06 128 ALA A C 1
ATOM 975 O O . ALA A 1 128 ? 3.598 -3.442 -7.123 1.00 93.06 128 ALA A O 1
ATOM 976 N N . PHE A 1 129 ? 3.348 -3.856 -4.956 1.00 92.94 129 PHE A N 1
ATOM 977 C CA . PHE A 1 129 ? 4.800 -3.935 -4.749 1.00 92.94 129 PHE A CA 1
ATOM 978 C C . PHE A 1 129 ? 5.464 -5.068 -5.524 1.00 92.94 129 PHE A C 1
ATOM 980 O O . PHE A 1 129 ? 6.506 -4.848 -6.138 1.00 92.94 129 PHE A O 1
ATOM 987 N N . ARG A 1 130 ? 4.865 -6.256 -5.539 1.00 92.31 130 ARG A N 1
ATOM 988 C CA . ARG A 1 130 ? 5.454 -7.428 -6.190 1.00 92.31 130 ARG A CA 1
ATOM 989 C C . ARG A 1 130 ? 5.397 -7.370 -7.718 1.00 92.31 130 ARG A C 1
ATOM 991 O O . ARG A 1 130 ? 6.372 -7.706 -8.372 1.00 92.31 130 ARG A O 1
ATOM 998 N N . GLU A 1 131 ? 4.250 -7.009 -8.279 1.00 90.44 131 GLU A N 1
ATOM 999 C CA . GLU A 1 131 ? 3.938 -7.141 -9.708 1.00 90.44 131 GLU A CA 1
ATOM 1000 C C . GLU A 1 131 ? 4.154 -5.821 -10.453 1.00 90.44 131 GLU A C 1
ATOM 1002 O O . GLU A 1 131 ? 4.761 -5.830 -11.519 1.00 90.44 131 GLU A O 1
ATOM 1007 N N . LEU A 1 132 ? 3.709 -4.691 -9.890 1.00 87.50 132 LEU A N 1
ATOM 1008 C CA . LEU A 1 132 ? 3.806 -3.387 -1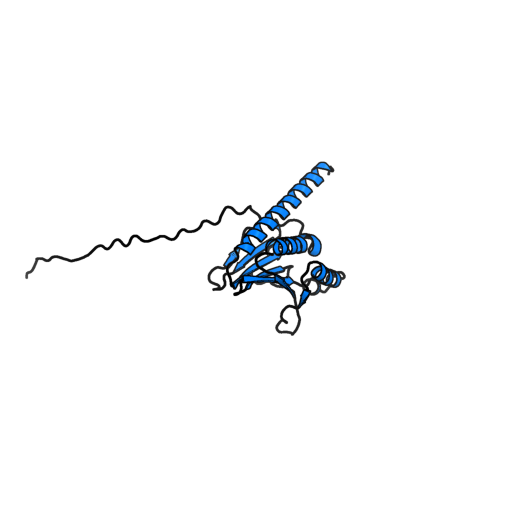0.553 1.00 87.50 132 LEU A CA 1
ATOM 1009 C C . LEU A 1 132 ? 5.194 -2.762 -10.381 1.00 87.50 132 LEU A C 1
ATOM 1011 O O . LEU A 1 132 ? 5.834 -2.370 -11.353 1.00 87.50 132 LEU A O 1
ATOM 1015 N N . TRP A 1 133 ? 5.673 -2.674 -9.139 1.00 86.81 133 TRP A N 1
ATOM 1016 C CA . TRP A 1 133 ? 6.987 -2.091 -8.836 1.00 86.81 133 TRP A CA 1
ATOM 1017 C C . TRP A 1 133 ? 8.122 -3.117 -8.825 1.00 86.81 133 TRP A C 1
ATOM 1019 O O . TRP A 1 133 ? 9.264 -2.757 -8.539 1.00 86.81 133 TRP A O 1
ATOM 1029 N N . ASN A 1 134 ? 7.819 -4.376 -9.159 1.00 87.81 134 ASN A N 1
ATOM 1030 C CA . ASN A 1 134 ? 8.781 -5.466 -9.303 1.00 87.81 134 ASN A CA 1
ATOM 1031 C C . ASN A 1 134 ? 9.731 -5.608 -8.096 1.00 87.81 134 ASN A C 1
ATOM 1033 O O . ASN A 1 134 ? 10.931 -5.855 -8.239 1.00 87.81 134 ASN A O 1
ATOM 1037 N N . VAL A 1 135 ? 9.206 -5.405 -6.883 1.00 89.88 135 VAL A N 1
ATOM 1038 C CA . VAL A 1 135 ? 9.971 -5.601 -5.652 1.00 89.88 135 VAL A CA 1
ATOM 1039 C C . VAL A 1 135 ? 10.253 -7.100 -5.511 1.00 89.88 135 VAL A C 1
ATOM 1041 O O . VAL A 1 135 ? 9.312 -7.893 -5.463 1.00 89.88 135 VAL A O 1
ATOM 1044 N N . PRO A 1 136 ? 11.525 -7.528 -5.410 1.00 89.31 136 PRO A N 1
ATOM 1045 C CA . PRO A 1 136 ? 11.860 -8.950 -5.478 1.00 89.31 136 PRO A CA 1
ATOM 1046 C C . PRO A 1 136 ? 11.486 -9.722 -4.205 1.00 89.31 136 PRO A C 1
ATOM 1048 O O . PRO A 1 136 ? 11.258 -10.927 -4.253 1.00 89.31 136 PRO A O 1
ATOM 1051 N N . HIS A 1 137 ? 11.424 -9.051 -3.052 1.00 92.19 137 HIS A N 1
ATOM 1052 C CA . HIS A 1 137 ? 11.140 -9.679 -1.761 1.00 92.19 137 HIS A CA 1
ATOM 1053 C C . HIS A 1 137 ? 10.566 -8.641 -0.774 1.00 92.19 137 HIS A C 1
ATOM 1055 O O . HIS A 1 137 ? 11.022 -7.494 -0.787 1.00 92.19 137 HIS A O 1
ATOM 1061 N N . PRO A 1 138 ? 9.634 -8.994 0.136 1.00 93.44 138 PRO A N 1
ATOM 1062 C CA . PRO A 1 138 ? 9.050 -8.025 1.072 1.00 93.44 138 PRO A CA 1
ATOM 1063 C C . PRO A 1 138 ? 10.065 -7.449 2.070 1.00 93.44 138 PRO A C 1
ATOM 1065 O O . PRO A 1 138 ? 9.792 -6.429 2.693 1.00 93.44 138 PRO A O 1
ATOM 1068 N N . SER A 1 139 ? 11.261 -8.043 2.196 1.00 91.56 139 SER A N 1
ATOM 1069 C CA . SER A 1 139 ? 12.361 -7.475 2.997 1.00 91.56 139 SER A CA 1
ATOM 1070 C C . SER A 1 139 ? 12.845 -6.112 2.504 1.00 91.56 139 SER A C 1
ATOM 1072 O O . SER A 1 139 ? 13.472 -5.376 3.259 1.00 91.56 139 SER A O 1
ATOM 1074 N N . PHE A 1 140 ? 12.585 -5.791 1.235 1.00 90.44 140 PHE A N 1
ATOM 1075 C CA . PHE A 1 140 ? 12.884 -4.485 0.654 1.00 90.44 140 PHE A CA 1
ATOM 1076 C C . PHE A 1 140 ? 11.810 -3.440 0.970 1.00 90.44 140 PHE A C 1
ATOM 1078 O O . PHE A 1 140 ? 11.982 -2.283 0.593 1.00 90.44 140 PHE A O 1
ATOM 1085 N N . LEU A 1 141 ? 10.719 -3.827 1.638 1.00 92.19 141 LEU A N 1
ATOM 1086 C CA . LEU A 1 141 ? 9.682 -2.907 2.079 1.00 92.19 141 LEU A CA 1
ATOM 1087 C C . LEU A 1 141 ? 9.959 -2.425 3.501 1.00 92.19 141 LEU A C 1
ATOM 1089 O O . LEU A 1 141 ? 10.320 -3.210 4.380 1.00 92.19 141 LEU A O 1
ATOM 1093 N N . SER A 1 142 ? 9.741 -1.134 3.728 1.00 90.56 142 SER A N 1
ATOM 1094 C CA . SER A 1 142 ? 9.651 -0.544 5.063 1.00 90.56 142 SER A CA 1
ATOM 1095 C C . SER A 1 142 ? 8.200 -0.183 5.351 1.00 90.56 142 SER A C 1
ATOM 1097 O O . SER A 1 142 ? 7.496 0.294 4.463 1.00 90.56 142 SER A O 1
ATOM 1099 N N . VAL A 1 143 ? 7.751 -0.415 6.584 1.00 92.75 143 VAL A N 1
ATOM 1100 C CA . VAL A 1 143 ? 6.412 -0.024 7.037 1.00 92.75 143 VAL A CA 1
ATOM 1101 C C . VAL A 1 143 ? 6.563 0.897 8.228 1.00 92.75 143 VAL A C 1
ATOM 1103 O O . VAL A 1 143 ? 7.230 0.551 9.202 1.00 92.75 143 VAL A O 1
ATOM 1106 N N 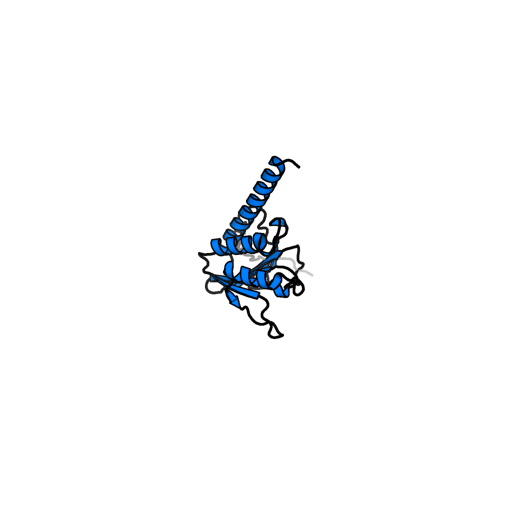. TRP A 1 144 ? 5.959 2.073 8.139 1.00 92.19 144 TRP A N 1
ATOM 1107 C CA . TRP A 1 144 ? 6.031 3.096 9.170 1.00 92.19 144 TRP A CA 1
ATOM 1108 C C . TRP A 1 144 ? 4.626 3.472 9.618 1.00 92.19 144 TRP A C 1
ATOM 1110 O O . TRP A 1 144 ? 3.801 3.829 8.783 1.00 92.19 144 TRP A O 1
ATOM 1120 N N . GLY A 1 145 ? 4.349 3.373 10.915 1.00 92.12 145 GLY A N 1
ATOM 1121 C CA . GLY A 1 145 ? 3.067 3.753 11.502 1.00 92.12 145 GLY A CA 1
ATOM 1122 C C . GLY A 1 145 ? 3.142 5.100 12.194 1.00 92.12 145 GLY A C 1
ATOM 1123 O O . GLY A 1 145 ? 4.166 5.437 12.791 1.00 92.12 145 GLY A O 1
ATOM 1124 N N . VAL A 1 146 ? 2.048 5.852 12.140 1.00 91.00 146 VAL A N 1
ATOM 1125 C CA . VAL A 1 146 ? 1.895 7.127 12.839 1.00 91.00 146 VAL A CA 1
ATOM 1126 C C . VAL A 1 146 ? 0.516 7.184 13.482 1.00 91.00 146 VAL A C 1
ATOM 1128 O O . VAL A 1 146 ? -0.508 7.033 12.810 1.00 91.00 146 VAL A O 1
ATOM 1131 N N . ALA A 1 147 ? 0.508 7.418 14.791 1.00 90.44 147 ALA A N 1
ATOM 1132 C CA . ALA A 1 147 ? -0.705 7.600 15.562 1.00 90.44 147 ALA A CA 1
ATOM 1133 C C . ALA A 1 147 ? -1.353 8.956 15.270 1.00 90.44 147 ALA A C 1
ATOM 1135 O O . ALA A 1 147 ? -0.682 9.949 14.978 1.00 90.44 147 ALA A O 1
ATOM 1136 N N . ALA A 1 148 ? -2.674 9.011 15.404 1.00 87.44 148 ALA A N 1
ATOM 1137 C CA . ALA A 1 148 ? -3.481 10.197 15.134 1.00 87.44 148 ALA A CA 1
ATOM 1138 C C . ALA A 1 148 ? -3.080 11.451 15.933 1.00 87.44 148 ALA A C 1
ATOM 1140 O O . ALA A 1 148 ? -3.358 12.574 15.504 1.00 87.44 148 ALA A O 1
ATOM 1141 N N . ASP A 1 149 ? -2.495 11.264 17.115 1.00 84.06 149 ASP A N 1
ATOM 1142 C CA . ASP A 1 149 ? -2.019 12.325 18.005 1.00 84.06 149 ASP A CA 1
ATOM 1143 C C . ASP A 1 149 ? -0.575 12.764 17.707 1.00 84.06 149 ASP A C 1
ATOM 1145 O O . ASP A 1 149 ? -0.091 13.730 18.295 1.00 84.06 149 ASP A O 1
ATOM 1149 N N . GLY A 1 150 ? 0.112 12.069 16.795 1.00 78.62 150 GLY A N 1
ATOM 1150 C CA . GLY A 1 150 ? 1.521 12.277 16.474 1.00 78.62 150 GLY A CA 1
ATOM 1151 C C . GLY A 1 150 ? 2.489 11.903 17.601 1.00 78.62 150 GLY A C 1
ATOM 1152 O O . GLY A 1 150 ? 3.691 12.102 17.441 1.00 78.62 150 GLY A O 1
ATOM 1153 N N . ALA A 1 151 ? 2.001 11.369 18.726 1.00 80.06 151 ALA A N 1
ATOM 1154 C CA . ALA A 1 151 ? 2.816 11.044 19.894 1.00 80.06 151 ALA A CA 1
ATOM 1155 C C . ALA A 1 151 ? 3.548 9.706 19.730 1.00 80.06 151 ALA A C 1
ATOM 1157 O O . ALA A 1 151 ? 4.647 9.533 20.260 1.00 80.06 151 ALA A O 1
ATOM 1158 N N . ALA A 1 152 ? 2.962 8.774 18.974 1.00 85.31 152 ALA A N 1
ATOM 1159 C CA . ALA A 1 152 ? 3.582 7.505 18.615 1.00 85.31 152 ALA A CA 1
ATOM 1160 C C . ALA A 1 152 ? 3.827 7.431 17.103 1.00 85.31 152 ALA A C 1
ATOM 1162 O O . ALA A 1 152 ? 2.920 7.606 16.292 1.00 85.31 152 ALA A O 1
ATOM 1163 N N . SER A 1 153 ? 5.075 7.170 16.723 1.00 89.44 153 SER A N 1
ATOM 1164 C CA . SER A 1 153 ? 5.505 7.028 15.334 1.00 89.44 153 SER A CA 1
ATOM 1165 C C . SER A 1 153 ? 6.698 6.083 15.288 1.00 89.44 153 SER A C 1
ATOM 1167 O O . SER A 1 153 ? 7.606 6.205 16.115 1.00 89.44 153 SER A O 1
ATOM 1169 N N . GLY A 1 154 ? 6.698 5.112 14.376 1.00 88.12 154 GLY A N 1
ATOM 1170 C CA . GLY A 1 154 ? 7.772 4.125 14.343 1.00 88.12 154 GLY A CA 1
ATOM 1171 C C . GLY A 1 154 ? 7.624 3.014 13.307 1.00 88.12 154 GLY A C 1
ATOM 1172 O O . GLY A 1 154 ? 6.574 2.876 12.673 1.00 88.12 154 GLY A O 1
ATOM 1173 N N . PRO A 1 155 ? 8.682 2.200 13.142 1.00 89.81 155 PRO A N 1
ATOM 1174 C CA . PRO A 1 155 ? 8.674 1.080 12.217 1.00 89.81 155 PRO A CA 1
ATOM 1175 C C . PRO A 1 155 ? 7.749 -0.042 12.706 1.00 89.81 155 PRO A C 1
ATOM 1177 O O . PRO A 1 155 ? 7.694 -0.347 13.898 1.00 89.81 155 PRO A O 1
ATOM 1180 N N . ILE A 1 156 ? 7.069 -0.694 11.763 1.00 90.25 156 ILE A N 1
ATOM 1181 C CA . ILE A 1 156 ? 6.217 -1.862 11.995 1.00 90.25 156 ILE A CA 1
ATOM 1182 C C . ILE A 1 156 ? 6.860 -3.067 11.307 1.00 90.25 156 ILE A C 1
ATOM 1184 O O . ILE A 1 156 ? 7.065 -3.069 10.093 1.00 90.25 156 ILE A O 1
ATOM 1188 N N . ASP A 1 157 ? 7.169 -4.111 12.075 1.00 90.56 157 ASP A N 1
ATOM 1189 C CA . ASP A 1 157 ? 7.668 -5.367 11.511 1.00 90.56 157 ASP A CA 1
ATOM 1190 C C . ASP A 1 157 ? 6.493 -6.225 11.026 1.00 90.56 157 ASP A C 1
ATOM 1192 O O . ASP A 1 157 ? 5.790 -6.848 11.821 1.00 90.56 157 ASP A O 1
ATOM 1196 N N . LEU A 1 158 ? 6.281 -6.239 9.708 1.00 92.12 158 LEU A N 1
ATOM 1197 C CA . LEU A 1 158 ? 5.338 -7.142 9.038 1.00 92.12 158 LEU A CA 1
ATOM 1198 C C . LEU A 1 158 ? 6.032 -8.354 8.400 1.00 92.12 158 LEU A C 1
ATOM 1200 O O . LEU A 1 158 ? 5.367 -9.197 7.802 1.00 92.12 158 LEU A O 1
ATOM 1204 N N . GLN A 1 159 ? 7.360 -8.450 8.483 1.00 86.50 159 GLN A N 1
ATOM 1205 C CA . GLN A 1 159 ? 8.138 -9.499 7.816 1.00 86.50 159 GLN A CA 1
ATOM 1206 C C . GLN A 1 159 ? 8.246 -10.755 8.680 1.00 86.50 159 GLN A C 1
ATOM 1208 O O . GLN A 1 159 ? 8.387 -11.867 8.168 1.00 86.50 159 GLN A O 1
ATOM 1213 N N . ARG A 1 160 ? 8.174 -10.585 10.000 1.00 78.19 160 ARG A N 1
ATOM 1214 C CA . ARG A 1 160 ? 8.120 -11.679 10.969 1.00 78.19 160 ARG A CA 1
ATOM 1215 C C . ARG A 1 160 ? 6.669 -11.877 11.388 1.00 78.19 160 ARG A C 1
ATOM 1217 O O . ARG A 1 160 ? 5.945 -10.907 11.575 1.00 78.19 160 ARG A O 1
ATOM 1224 N N . GLY A 1 161 ? 6.216 -13.130 11.480 1.00 58.22 161 GLY A N 1
ATOM 1225 C CA . GLY A 1 161 ? 4.845 -13.443 11.905 1.00 58.22 161 GLY A CA 1
ATOM 1226 C C . GLY A 1 161 ? 4.488 -12.686 13.185 1.00 58.22 161 GLY A C 1
ATOM 1227 O O . GLY A 1 161 ? 5.341 -12.577 14.068 1.00 58.22 161 GLY A O 1
ATOM 1228 N N . ILE A 1 162 ? 3.269 -12.143 13.266 1.00 52.47 162 ILE A N 1
ATOM 1229 C CA . ILE A 1 162 ? 2.806 -11.371 14.427 1.00 52.47 162 ILE A CA 1
ATOM 1230 C C . ILE A 1 162 ? 2.949 -12.230 15.690 1.00 52.47 162 ILE A C 1
ATOM 1232 O O . ILE A 1 162 ? 2.112 -13.077 16.003 1.00 52.47 162 ILE A O 1
ATOM 1236 N N . VAL A 1 163 ? 4.025 -12.007 16.444 1.00 41.09 163 VAL A N 1
ATOM 1237 C CA . VAL A 1 163 ? 4.111 -12.439 17.835 1.00 41.09 163 VAL A CA 1
ATOM 1238 C C . VAL A 1 163 ? 3.219 -11.464 18.579 1.00 41.09 163 VAL A C 1
ATOM 1240 O O . VAL A 1 163 ? 3.521 -10.275 18.624 1.00 41.09 163 VAL A O 1
ATOM 1243 N N . GLY A 1 164 ? 2.078 -11.974 19.048 1.00 35.12 164 GLY A N 1
ATOM 1244 C CA . GLY A 1 164 ? 0.967 -11.206 19.595 1.00 35.12 164 GLY A CA 1
ATOM 1245 C C . GLY A 1 164 ? 1.396 -9.953 20.348 1.00 35.12 164 GLY A C 1
ATOM 1246 O O . GLY A 1 164 ? 2.285 -9.997 21.201 1.00 35.12 164 GLY A O 1
ATOM 1247 N N . VAL A 1 165 ? 0.730 -8.847 20.010 1.00 34.16 165 VAL A N 1
ATOM 1248 C CA . VAL A 1 165 ? 0.717 -7.602 20.776 1.00 34.16 165 VAL A CA 1
ATOM 1249 C C . VAL A 1 165 ? 0.787 -7.956 22.257 1.00 34.16 165 VAL A C 1
ATOM 1251 O O . VAL A 1 165 ? -0.133 -8.566 22.806 1.00 34.16 165 VAL A O 1
ATOM 1254 N N . ARG A 1 166 ? 1.898 -7.603 22.912 1.00 32.81 166 ARG A N 1
ATOM 1255 C CA . ARG A 1 166 ? 1.886 -7.477 24.362 1.00 32.81 166 ARG A CA 1
ATOM 1256 C C . ARG A 1 166 ? 0.907 -6.354 24.641 1.00 32.81 166 ARG A C 1
ATOM 1258 O O . ARG A 1 166 ? 1.271 -5.186 24.558 1.00 32.81 166 ARG A O 1
ATOM 1265 N N . SER A 1 167 ? -0.333 -6.721 24.942 1.00 34.19 167 SER A N 1
ATOM 1266 C CA . SER A 1 167 ? -1.195 -5.893 25.760 1.00 34.19 167 SER A CA 1
ATOM 1267 C C . SER A 1 167 ? -0.362 -5.549 26.984 1.00 34.19 167 SER A C 1
ATOM 1269 O O . SER A 1 167 ? -0.105 -6.407 27.829 1.00 34.19 167 SER A O 1
ATOM 1271 N N . SER A 1 168 ? 0.128 -4.317 27.057 1.00 35.19 168 SER A N 1
ATOM 1272 C CA . SER A 1 168 ? 0.420 -3.692 28.332 1.00 35.19 168 SER A CA 1
ATOM 1273 C C . SER A 1 168 ? -0.920 -3.642 29.052 1.00 35.19 168 SER A C 1
ATOM 1275 O O . SER A 1 168 ? -1.703 -2.707 28.908 1.00 35.19 168 SER A O 1
ATOM 1277 N N . THR A 1 169 ? -1.243 -4.733 29.746 1.00 36.25 169 THR A N 1
ATOM 1278 C CA . THR A 1 169 ? -2.333 -4.766 30.704 1.00 36.25 169 THR A CA 1
ATOM 1279 C C . THR A 1 169 ? -2.121 -3.585 31.624 1.00 36.25 169 THR A C 1
ATOM 1281 O O . THR A 1 169 ? -1.068 -3.466 32.254 1.00 36.25 169 THR A O 1
ATOM 1284 N N . ALA A 1 170 ? -3.125 -2.714 31.620 1.00 38.47 170 ALA A N 1
ATOM 1285 C CA . ALA A 1 170 ? -3.393 -1.737 32.645 1.00 38.47 170 ALA A CA 1
ATOM 1286 C C . ALA A 1 170 ? -2.859 -2.231 33.994 1.00 38.47 170 ALA A C 1
ATOM 1288 O O . ALA A 1 170 ? -3.253 -3.296 34.476 1.00 38.47 170 ALA A O 1
ATOM 1289 N N . GLY A 1 171 ? -1.944 -1.460 34.580 1.00 35.28 171 GLY A N 1
ATOM 1290 C CA . GLY A 1 171 ? -1.734 -1.495 36.016 1.00 35.28 171 GLY A CA 1
ATOM 1291 C C . GLY A 1 171 ? -3.014 -0.984 36.656 1.00 35.28 171 GLY A C 1
ATOM 1292 O O . GLY A 1 171 ? -3.169 0.218 36.852 1.00 35.28 171 GLY A O 1
ATOM 1293 N N . ASP A 1 172 ? -3.954 -1.899 36.872 1.00 35.81 172 ASP A N 1
ATOM 1294 C CA . ASP A 1 172 ? -5.105 -1.672 37.726 1.00 35.81 172 ASP A CA 1
ATOM 1295 C C . ASP A 1 172 ? -4.621 -1.531 39.174 1.00 35.81 172 ASP A C 1
ATOM 1297 O O . ASP A 1 172 ? -3.634 -2.140 39.601 1.00 35.81 172 ASP A O 1
ATOM 1301 N N . GLY A 1 173 ? -5.275 -0.624 39.883 1.00 39.34 173 GLY A N 1
ATOM 1302 C CA . GLY A 1 173 ? -4.765 0.038 41.065 1.00 39.34 173 GLY A CA 1
ATOM 1303 C C . GLY A 1 173 ? -4.512 -0.881 42.254 1.00 39.34 173 GLY A C 1
ATOM 1304 O O . GLY A 1 173 ? -5.322 -1.730 42.620 1.00 39.34 173 GLY A O 1
ATOM 1305 N N . ARG A 1 174 ? -3.448 -0.559 42.988 1.00 32.91 174 ARG A N 1
ATOM 1306 C CA . ARG A 1 174 ? -3.512 -0.594 44.447 1.00 32.91 174 ARG A CA 1
ATOM 1307 C C . ARG A 1 174 ? -3.143 0.783 44.969 1.00 32.91 174 ARG A C 1
ATOM 1309 O O . ARG A 1 174 ? -1.977 1.153 45.040 1.00 32.91 174 ARG A O 1
ATOM 1316 N N . VAL A 1 175 ? -4.184 1.547 45.278 1.00 48.62 175 VAL A N 1
ATOM 1317 C CA . VAL A 1 175 ? -4.104 2.720 46.140 1.00 48.62 175 VAL A CA 1
ATOM 1318 C C . VAL A 1 175 ? -3.796 2.172 47.529 1.00 48.62 175 VAL A C 1
ATOM 1320 O O . VAL A 1 175 ? -4.684 1.629 48.178 1.00 48.62 175 VAL A O 1
ATOM 1323 N N . ASP A 1 176 ? -2.534 2.218 47.947 1.00 39.88 176 ASP A N 1
ATOM 1324 C CA . ASP A 1 176 ? -2.197 1.997 49.351 1.00 39.88 176 ASP A CA 1
ATOM 1325 C C . ASP A 1 176 ? -2.203 3.368 50.021 1.00 39.88 176 ASP A C 1
ATOM 1327 O O . ASP A 1 176 ? -1.267 4.162 49.925 1.00 39.88 176 ASP A O 1
ATOM 1331 N N . SER A 1 177 ? -3.362 3.700 50.581 1.00 39.84 177 SER A N 1
ATOM 1332 C CA . SER A 1 177 ? -3.545 4.861 51.434 1.00 39.84 177 SER A CA 1
ATOM 1333 C C . SER A 1 177 ? -2.814 4.604 52.747 1.00 39.84 177 SER A C 1
ATOM 1335 O O . SER A 1 177 ? -3.337 3.908 53.613 1.00 39.84 177 SER A O 1
ATOM 1337 N N . THR A 1 178 ? -1.626 5.173 52.922 1.00 40.38 178 THR A N 1
ATOM 1338 C CA . THR A 1 178 ? -1.036 5.321 54.255 1.00 40.38 178 THR A CA 1
ATOM 1339 C C . THR A 1 178 ? -1.562 6.622 54.869 1.00 40.38 178 THR A C 1
ATOM 1341 O O . THR A 1 178 ? -1.287 7.696 54.330 1.00 40.38 178 THR A O 1
ATOM 1344 N N . PRO A 1 179 ? -2.332 6.571 55.971 1.00 40.78 179 PRO A N 1
ATOM 1345 C CA . PRO A 1 179 ? -2.677 7.760 56.729 1.00 40.78 179 PRO A CA 1
ATOM 1346 C C . PRO A 1 179 ? -1.460 8.155 57.568 1.00 40.78 179 PRO A C 1
ATOM 1348 O O . PRO A 1 179 ? -1.097 7.456 58.511 1.00 40.78 179 PRO A O 1
ATOM 1351 N N . THR A 1 180 ? -0.816 9.264 57.217 1.00 45.28 180 THR A N 1
ATOM 1352 C CA . THR A 1 180 ? 0.143 9.923 58.107 1.00 45.28 180 THR A CA 1
ATOM 1353 C C . THR A 1 180 ? -0.641 10.891 58.978 1.00 45.28 180 THR A C 1
ATOM 1355 O O . THR A 1 180 ? -0.949 11.994 58.535 1.00 45.28 180 THR A O 1
ATOM 1358 N N . ASP A 1 181 ? -0.961 10.474 60.200 1.00 42.00 181 ASP A N 1
ATOM 1359 C CA . ASP A 1 181 ? -1.316 11.394 61.282 1.00 42.00 181 ASP A CA 1
ATOM 1360 C C . ASP A 1 181 ? -0.248 11.276 62.389 1.00 42.00 181 ASP A C 1
ATOM 1362 O O . ASP A 1 181 ? 0.229 10.165 62.656 1.00 42.00 181 ASP A O 1
ATOM 1366 N N . PRO A 1 182 ? 0.203 12.395 62.985 1.00 54.12 182 PRO A N 1
ATOM 1367 C CA . PRO A 1 182 ? 1.363 12.432 63.868 1.00 54.12 182 PRO A CA 1
ATOM 1368 C C . PRO A 1 182 ? 0.981 12.098 65.317 1.00 54.12 182 PRO A C 1
ATOM 1370 O O . PRO A 1 182 ? -0.185 12.193 65.708 1.00 54.12 182 PRO A O 1
ATOM 1373 N N . PRO A 1 183 ? 1.985 11.826 66.165 1.00 45.00 183 PRO A N 1
ATOM 1374 C CA . PRO A 1 183 ? 1.953 12.482 67.466 1.00 45.00 183 PRO A CA 1
ATOM 1375 C C . PRO A 1 183 ? 3.303 13.091 67.878 1.00 45.00 183 PRO A C 1
ATOM 1377 O O . PRO A 1 183 ? 4.373 12.527 67.658 1.00 45.00 183 PRO A O 1
ATOM 1380 N N . PHE A 1 184 ? 3.173 14.272 68.487 1.00 38.88 184 PHE A N 1
ATOM 1381 C CA . PHE A 1 184 ? 4.009 14.938 69.495 1.00 38.88 184 PHE A CA 1
ATOM 1382 C C . PHE A 1 184 ? 4.890 13.958 70.323 1.00 38.88 184 PHE A C 1
ATOM 1384 O O . PHE A 1 184 ? 4.479 12.831 70.578 1.00 38.88 184 PHE A O 1
ATOM 1391 N N . ASP A 1 185 ? 6.079 14.300 70.838 1.00 40.28 185 ASP A N 1
ATOM 1392 C CA . ASP A 1 185 ? 6.373 15.495 71.638 1.00 40.28 185 ASP A CA 1
ATOM 1393 C C . ASP A 1 185 ? 7.883 15.566 72.056 1.00 40.28 185 ASP A C 1
ATOM 1395 O O . ASP A 1 185 ? 8.583 14.555 72.032 1.00 40.28 185 ASP A O 1
ATOM 1399 N N . ILE A 1 186 ? 8.306 16.747 72.543 1.00 41.34 186 ILE A N 1
ATOM 1400 C CA . ILE A 1 186 ? 9.432 17.082 73.460 1.00 41.34 186 ILE A CA 1
ATOM 1401 C C . ILE A 1 186 ? 10.895 17.056 72.953 1.00 41.34 186 ILE A C 1
ATOM 1403 O O . ILE A 1 186 ? 11.536 16.014 72.903 1.00 41.34 186 ILE A O 1
ATOM 1407 N N . THR A 1 187 ? 11.489 18.248 72.782 1.00 40.97 187 THR A N 1
ATOM 1408 C CA . THR A 1 187 ? 12.410 18.827 73.794 1.00 40.97 187 THR A CA 1
ATOM 1409 C C . THR A 1 187 ? 12.600 20.321 73.566 1.00 40.97 187 THR A C 1
ATOM 1411 O O . THR A 1 187 ? 13.028 20.761 72.503 1.00 40.97 187 THR A O 1
ATOM 1414 N N . ASP A 1 188 ? 12.266 21.055 74.616 1.00 44.31 188 ASP A N 1
ATOM 1415 C CA . ASP A 1 188 ? 12.503 22.471 74.837 1.00 44.31 188 ASP A CA 1
ATOM 1416 C C . ASP A 1 188 ? 13.862 22.671 75.549 1.00 44.31 188 ASP A C 1
ATOM 1418 O O . ASP A 1 188 ? 14.373 21.741 76.184 1.00 44.31 188 ASP A O 1
ATOM 1422 N N . VAL A 1 189 ? 14.331 23.925 75.535 1.00 41.47 189 VAL A N 1
ATOM 1423 C CA . VAL A 1 189 ? 15.323 24.567 76.432 1.00 41.47 189 VAL A CA 1
ATOM 1424 C C . VAL A 1 189 ? 16.821 24.469 76.053 1.00 41.47 189 VAL A C 1
ATOM 1426 O O . VAL A 1 189 ? 17.284 23.387 75.684 1.00 41.47 189 VAL A O 1
ATOM 1429 N N . PRO A 1 190 ? 17.650 25.525 76.268 1.00 56.00 190 PRO A N 1
ATOM 1430 C CA . PRO A 1 190 ? 17.374 26.926 76.660 1.00 56.00 190 PRO A CA 1
ATOM 1431 C C . PRO A 1 190 ? 17.642 27.981 75.571 1.00 56.00 190 PRO A C 1
ATOM 1433 O O . PRO A 1 190 ? 18.554 27.785 74.735 1.00 56.00 190 PRO A O 1
#

pLDDT: mean 78.64, std 19.86, range [32.81, 97.94]

Secondary structure (DSSP, 8-state):
--HHHHHHHHHHHHHHHHHHHHHHHHHHHHPPTT-EEEEEES-PPTT-TTSS-EEEEEE-TTS-EEEEEE-HHHH-TT-TTHHHHHHHHHHHT--EE----TTS---EEEEEE-GGGHHHHHHHHHHIIIIIS--S-GGGEEEEEE-TTSS-EEE---SS------------------------------

Radius of gyration: 24.7 Å; chains: 1; bounding box: 38×54×98 Å